Protein AF-A0A075WH26-F1 (afdb_monomer)

Structure (mmCIF, N/CA/C/O backbone):
data_AF-A0A075WH26-F1
#
_entry.id   AF-A0A075WH26-F1
#
loop_
_atom_site.group_PDB
_atom_site.id
_atom_site.type_symbol
_atom_site.label_atom_id
_atom_site.label_alt_id
_atom_site.label_comp_id
_atom_site.label_asym_id
_atom_site.label_entity_id
_atom_site.label_seq_id
_atom_site.pdbx_PDB_ins_code
_atom_site.Cartn_x
_atom_site.Cartn_y
_atom_site.Cartn_z
_atom_site.occupancy
_atom_site.B_iso_or_equiv
_atom_site.auth_seq_id
_atom_site.auth_comp_id
_atom_site.auth_asym_id
_atom_site.auth_atom_id
_atom_site.pdbx_PDB_model_num
ATOM 1 N N . MET A 1 1 ? 15.534 -19.317 58.525 1.00 51.81 1 MET A N 1
ATOM 2 C CA . MET A 1 1 ? 14.498 -19.895 57.631 1.00 51.81 1 MET A CA 1
ATOM 3 C C . MET A 1 1 ? 13.119 -19.256 57.872 1.00 51.81 1 MET A C 1
ATOM 5 O O . MET A 1 1 ? 12.135 -19.964 58.010 1.00 51.81 1 MET A O 1
ATOM 9 N N . THR A 1 2 ? 13.007 -17.925 57.910 1.00 54.28 2 THR A N 1
ATOM 10 C CA . THR A 1 2 ? 11.759 -17.243 58.335 1.00 54.28 2 THR A CA 1
ATOM 11 C C . THR A 1 2 ? 11.223 -16.230 57.319 1.00 54.28 2 THR A C 1
ATOM 13 O O . THR A 1 2 ? 10.031 -15.953 57.317 1.00 54.28 2 THR A O 1
ATOM 16 N N . ALA A 1 3 ? 12.046 -15.756 56.376 1.00 53.72 3 ALA A N 1
ATOM 17 C CA . ALA A 1 3 ? 11.619 -14.788 55.360 1.00 53.72 3 ALA A CA 1
ATOM 18 C C . ALA A 1 3 ? 10.704 -15.377 54.259 1.00 53.72 3 ALA A C 1
ATOM 20 O O . ALA A 1 3 ? 9.909 -14.651 53.673 1.00 53.72 3 ALA A O 1
ATOM 21 N N . LYS A 1 4 ? 10.763 -16.694 53.992 1.00 49.56 4 LYS A N 1
ATOM 22 C CA . LYS A 1 4 ? 9.979 -17.336 52.913 1.00 49.56 4 LYS A CA 1
ATOM 23 C C . LYS A 1 4 ? 8.477 -17.470 53.212 1.00 49.56 4 LYS A C 1
ATOM 25 O O . LYS A 1 4 ? 7.696 -17.528 52.273 1.00 49.56 4 LYS A O 1
ATOM 30 N N . TYR A 1 5 ? 8.068 -17.486 54.483 1.00 54.72 5 TYR A N 1
ATOM 31 C CA . TYR A 1 5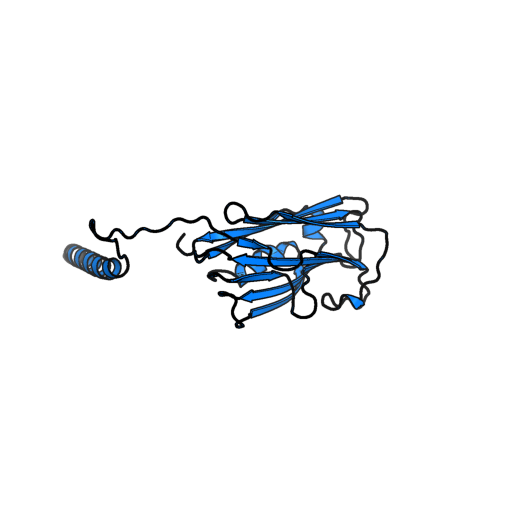 ? 6.661 -17.693 54.863 1.00 54.72 5 TYR A CA 1
ATOM 32 C C . TYR A 1 5 ? 5.859 -16.392 55.009 1.00 54.72 5 TYR A C 1
ATOM 34 O O . TYR A 1 5 ? 4.636 -16.427 54.952 1.00 54.72 5 TYR A O 1
ATOM 42 N N . ILE A 1 6 ? 6.532 -15.242 55.137 1.00 61.25 6 ILE A N 1
ATOM 43 C CA . ILE A 1 6 ? 5.886 -13.917 55.207 1.00 61.25 6 ILE A CA 1
ATOM 44 C C . ILE A 1 6 ? 5.586 -13.372 53.801 1.00 61.25 6 ILE A C 1
ATOM 46 O O . ILE A 1 6 ? 4.658 -12.589 53.624 1.00 61.25 6 ILE A O 1
ATOM 50 N N . LEU A 1 7 ? 6.323 -13.821 52.779 1.00 61.19 7 LEU A N 1
ATOM 51 C CA . LEU A 1 7 ? 6.134 -13.340 51.410 1.00 61.19 7 LEU A CA 1
ATOM 52 C C . LEU A 1 7 ? 4.811 -13.813 50.785 1.00 61.19 7 LEU A C 1
ATOM 54 O O . LEU A 1 7 ? 4.213 -13.089 49.997 1.00 61.19 7 LEU A O 1
ATOM 58 N N . ILE A 1 8 ? 4.346 -15.014 51.145 1.00 70.31 8 ILE A N 1
ATOM 59 C CA . ILE A 1 8 ? 3.164 -15.647 50.538 1.00 70.31 8 ILE A CA 1
ATOM 60 C C . ILE A 1 8 ? 1.863 -14.885 50.872 1.00 70.31 8 ILE A C 1
ATOM 62 O O . ILE A 1 8 ? 1.127 -14.562 49.939 1.00 70.31 8 ILE A O 1
ATOM 66 N N . PRO A 1 9 ? 1.575 -14.515 52.139 1.00 67.50 9 PRO A N 1
ATOM 67 C CA . PRO A 1 9 ? 0.403 -13.701 52.468 1.00 67.50 9 PRO A CA 1
ATOM 68 C C . PRO A 1 9 ? 0.409 -12.326 51.792 1.00 67.50 9 PRO A C 1
ATOM 70 O O . PRO A 1 9 ? -0.633 -11.853 51.350 1.00 67.50 9 PRO A O 1
ATOM 73 N N . VAL A 1 10 ? 1.583 -11.695 51.684 1.00 72.75 10 VAL A N 1
ATOM 74 C CA . VAL A 1 10 ? 1.729 -10.366 51.071 1.00 72.75 10 VAL A CA 1
ATOM 75 C C . VAL A 1 10 ? 1.478 -10.424 49.565 1.00 72.75 10 VAL A C 1
ATOM 77 O O . VAL A 1 10 ? 0.794 -9.556 49.033 1.00 72.75 10 VAL A O 1
ATOM 80 N N . LEU A 1 11 ? 1.959 -11.469 48.885 1.00 68.75 11 LEU A N 1
ATOM 81 C CA . LEU A 1 11 ? 1.674 -11.693 47.465 1.00 68.75 11 LEU A CA 1
ATOM 82 C C . LEU A 1 11 ? 0.188 -11.967 47.209 1.00 68.75 11 LEU A C 1
ATOM 84 O O . LEU A 1 11 ? -0.362 -11.433 46.253 1.00 68.75 11 LEU A O 1
ATOM 88 N N . LEU A 1 12 ? -0.472 -12.745 48.072 1.00 70.50 12 LEU A N 1
ATOM 89 C CA . LEU A 1 12 ? -1.912 -13.012 47.964 1.00 70.50 12 LEU A CA 1
ATOM 90 C C . LEU A 1 12 ? -2.749 -11.743 48.175 1.00 70.50 12 LEU A C 1
ATOM 92 O O . LEU A 1 12 ? -3.687 -11.496 47.420 1.00 70.50 12 LEU A O 1
ATOM 96 N N . LEU A 1 13 ? -2.372 -10.904 49.144 1.00 67.44 13 LEU A N 1
ATOM 97 C CA . LEU A 1 13 ? -2.995 -9.596 49.356 1.00 67.44 13 LEU A CA 1
ATOM 98 C C . LEU A 1 13 ? -2.762 -8.660 48.163 1.00 67.44 13 LEU A C 1
ATOM 100 O O . LEU A 1 13 ? -3.713 -8.051 47.678 1.00 67.44 13 LEU A O 1
ATOM 104 N N . ALA A 1 14 ? -1.541 -8.601 47.629 1.00 65.06 14 ALA A N 1
ATOM 105 C CA . ALA A 1 14 ? -1.233 -7.801 46.445 1.00 65.06 14 ALA A CA 1
ATOM 106 C C . ALA A 1 14 ? -2.039 -8.250 45.211 1.00 65.06 14 ALA A C 1
ATOM 108 O O . ALA A 1 14 ? -2.580 -7.398 44.513 1.00 65.06 14 ALA A O 1
ATOM 109 N N . LEU A 1 15 ? -2.199 -9.562 44.991 1.00 59.75 15 LEU A N 1
ATOM 110 C CA . LEU A 1 15 ? -3.042 -10.116 43.921 1.00 59.75 15 LEU A CA 1
ATOM 111 C C . LEU A 1 15 ? -4.530 -9.776 44.096 1.00 59.75 15 LEU A C 1
ATOM 113 O O . LEU A 1 15 ? -5.224 -9.518 43.117 1.00 59.75 15 LEU A O 1
ATOM 117 N N . SER A 1 16 ? -5.035 -9.762 45.332 1.00 57.97 16 SER A N 1
ATOM 118 C CA . SER A 1 16 ? -6.434 -9.400 45.586 1.00 57.97 16 SER A CA 1
ATOM 119 C C . SER A 1 16 ? -6.713 -7.909 45.364 1.00 57.97 16 SER A C 1
ATOM 121 O O . SER A 1 16 ? -7.762 -7.557 44.831 1.00 57.97 16 SER A O 1
ATOM 123 N N . VAL A 1 17 ? -5.759 -7.030 45.691 1.00 58.94 17 VAL A N 1
ATOM 124 C CA . VAL A 1 17 ? -5.892 -5.579 45.472 1.00 58.94 17 VAL A CA 1
ATOM 125 C C . VAL A 1 17 ? -5.771 -5.229 43.987 1.00 58.94 17 VAL A C 1
ATOM 127 O O . VAL A 1 17 ? -6.510 -4.370 43.506 1.00 58.94 17 VAL A O 1
ATOM 130 N N . THR A 1 18 ? -4.911 -5.919 43.228 1.00 57.34 18 THR A N 1
ATOM 131 C CA . THR A 1 18 ? -4.858 -5.738 41.769 1.00 57.34 18 THR A CA 1
ATOM 132 C C . THR A 1 18 ? -6.120 -6.263 41.087 1.00 57.34 18 THR A C 1
ATOM 134 O O . THR A 1 18 ? -6.611 -5.609 40.174 1.00 57.34 18 THR A O 1
ATOM 137 N N . TYR A 1 19 ? -6.709 -7.369 41.555 1.00 56.50 19 TYR A N 1
ATOM 138 C CA . TYR A 1 19 ? -7.969 -7.881 41.003 1.00 56.50 19 TYR A CA 1
ATOM 139 C C . TYR A 1 19 ? -9.135 -6.898 41.178 1.00 56.50 19 TYR A C 1
ATOM 141 O O . TYR A 1 19 ? -9.878 -6.665 40.229 1.00 56.50 19 TYR A O 1
ATOM 149 N N . VAL A 1 20 ? -9.266 -6.266 42.351 1.00 56.00 20 VAL A N 1
ATOM 150 C CA . VAL A 1 20 ? -10.307 -5.249 42.593 1.00 56.00 20 VAL A CA 1
ATOM 151 C C . VAL A 1 20 ? -10.107 -4.034 41.678 1.00 56.00 20 VAL A C 1
ATOM 153 O O . VAL A 1 20 ? -11.062 -3.598 41.039 1.00 56.00 20 VAL A O 1
ATOM 156 N N . GLY A 1 21 ? -8.864 -3.566 41.508 1.00 50.44 21 GLY A N 1
ATOM 157 C CA . GLY A 1 21 ? -8.551 -2.459 40.596 1.00 50.44 21 GLY A CA 1
ATOM 158 C C . GLY A 1 21 ? -8.806 -2.766 39.113 1.00 50.44 21 GLY A C 1
ATOM 159 O O . GLY A 1 21 ? -9.204 -1.877 38.367 1.00 50.44 21 GLY A O 1
ATOM 160 N N . PHE A 1 22 ? -8.628 -4.019 38.681 1.00 52.00 22 PHE A N 1
ATOM 161 C CA . PHE A 1 22 ? -8.978 -4.456 37.323 1.00 52.00 22 PHE A CA 1
ATOM 162 C C . PHE A 1 22 ? -10.483 -4.719 37.153 1.00 52.00 22 PHE A C 1
ATOM 164 O O . PHE A 1 22 ? -11.013 -4.527 36.057 1.00 52.00 22 PHE A O 1
ATOM 171 N N . SER A 1 23 ? -11.198 -5.104 38.214 1.00 46.34 23 SER A N 1
ATOM 172 C CA . SER A 1 23 ? -12.643 -5.359 38.150 1.00 46.34 23 SER A CA 1
ATOM 173 C C . SER A 1 23 ? -13.458 -4.091 37.883 1.00 46.34 23 SER A C 1
ATOM 175 O O . SER A 1 23 ? -14.445 -4.155 37.157 1.00 46.34 23 SER A O 1
ATOM 177 N N . ASP A 1 24 ? -12.984 -2.930 38.345 1.00 44.25 24 ASP A N 1
ATOM 178 C CA . ASP A 1 24 ? -13.621 -1.637 38.059 1.00 44.25 24 ASP A CA 1
ATOM 179 C C . ASP A 1 24 ? -13.448 -1.200 36.590 1.00 44.25 24 ASP A C 1
ATOM 181 O O . ASP A 1 24 ? -14.210 -0.374 36.088 1.00 44.25 24 ASP A O 1
ATOM 185 N N . THR A 1 25 ? -12.470 -1.771 35.875 1.00 47.59 25 THR A N 1
ATOM 186 C CA . THR A 1 25 ? -12.260 -1.528 34.434 1.00 47.59 25 THR A CA 1
ATOM 187 C C . THR A 1 25 ? -12.960 -2.547 33.536 1.00 47.59 25 THR A C 1
ATOM 189 O O . THR A 1 25 ? -13.243 -2.252 32.376 1.00 47.59 25 THR A O 1
ATOM 192 N N . LEU A 1 26 ? -13.286 -3.728 34.068 1.00 46.03 26 LEU A N 1
ATOM 193 C CA . LEU A 1 26 ? -14.027 -4.766 33.362 1.00 46.03 26 LEU A CA 1
ATOM 194 C C . LEU A 1 26 ? -15.489 -4.727 33.815 1.00 46.03 26 LEU A C 1
ATOM 196 O O . LEU A 1 26 ? -15.929 -5.529 34.637 1.00 46.03 26 LEU A O 1
ATOM 200 N N . PHE A 1 27 ? -16.262 -3.792 33.264 1.00 49.47 27 PHE A N 1
ATOM 201 C CA . PHE A 1 27 ? -17.706 -3.792 33.475 1.00 49.47 27 PHE A CA 1
ATOM 202 C C . PHE A 1 27 ? -18.282 -5.045 32.796 1.00 49.47 27 PHE A C 1
ATOM 204 O O . PHE A 1 27 ? -18.385 -5.120 31.571 1.00 49.47 27 PHE A O 1
ATOM 211 N N . ILE A 1 28 ? -18.632 -6.059 33.583 1.00 55.69 28 ILE A N 1
ATOM 212 C CA . ILE A 1 28 ? -19.465 -7.180 33.144 1.00 55.69 28 ILE A CA 1
ATOM 213 C C . ILE A 1 28 ? -20.887 -6.797 33.537 1.00 55.69 28 ILE A C 1
ATOM 215 O O . ILE A 1 28 ? -21.178 -6.622 34.720 1.00 55.69 28 ILE A O 1
ATOM 219 N N . GLY A 1 29 ? -21.763 -6.595 32.552 1.00 54.22 29 GLY A N 1
ATOM 220 C CA . GLY A 1 29 ? -23.136 -6.181 32.824 1.00 54.22 29 GLY A CA 1
ATOM 221 C C . GLY A 1 29 ? -23.848 -7.170 33.749 1.00 54.22 29 GLY A C 1
ATOM 222 O O . GLY A 1 29 ? -23.563 -8.367 33.759 1.00 54.22 29 GLY A O 1
ATOM 223 N N . THR A 1 30 ? -24.762 -6.657 34.567 1.00 55.78 30 THR A N 1
ATOM 224 C CA . THR A 1 30 ? -25.511 -7.480 35.526 1.00 55.78 30 THR A CA 1
ATOM 225 C C . THR A 1 30 ? -26.541 -8.355 34.807 1.00 55.78 30 THR A C 1
ATOM 227 O O . THR A 1 30 ? -26.937 -8.055 33.687 1.00 55.78 30 THR A O 1
ATOM 230 N N . ALA A 1 31 ? -27.055 -9.405 35.457 1.00 54.97 31 ALA A N 1
ATOM 231 C CA . ALA A 1 31 ? -28.085 -10.279 34.872 1.00 54.97 31 ALA A CA 1
ATOM 232 C C . ALA A 1 31 ? -29.344 -9.528 34.371 1.00 54.97 31 ALA A C 1
ATOM 234 O O . ALA A 1 31 ? -30.035 -10.018 33.484 1.00 54.97 31 ALA A O 1
ATOM 235 N N . ASN A 1 32 ? -29.617 -8.333 34.912 1.00 56.88 32 ASN A N 1
ATOM 236 C CA . ASN A 1 32 ? -30.761 -7.493 34.540 1.00 56.88 32 ASN A CA 1
ATOM 237 C C . ASN A 1 32 ? -30.400 -6.362 33.557 1.00 56.88 32 ASN A C 1
ATOM 239 O O . ASN A 1 32 ? -31.296 -5.722 33.016 1.00 56.88 32 ASN A O 1
ATOM 243 N N . VAL A 1 33 ? -29.106 -6.110 33.340 1.00 56.84 33 VAL A N 1
ATOM 244 C CA . VAL A 1 33 ? -28.566 -5.166 32.350 1.00 56.84 33 VAL A CA 1
ATOM 245 C C . VAL A 1 33 ? -27.293 -5.797 31.777 1.00 56.84 33 VAL A C 1
ATOM 247 O O . VAL A 1 33 ? -26.185 -5.396 32.149 1.00 56.84 33 VAL A O 1
ATOM 250 N N . PRO A 1 34 ? -27.424 -6.865 30.968 1.00 57.34 34 PRO A N 1
ATOM 251 C CA . PRO A 1 34 ? -26.264 -7.510 30.382 1.00 57.34 34 PRO A CA 1
ATOM 252 C C . PRO A 1 34 ? -25.551 -6.502 29.484 1.00 57.34 34 PRO A C 1
ATOM 254 O O . PRO A 1 34 ? -26.189 -5.764 28.734 1.00 57.34 34 PRO A O 1
ATOM 257 N N . ASN A 1 35 ? -24.222 -6.486 29.542 1.00 52.22 35 ASN A N 1
ATOM 258 C CA . ASN A 1 35 ? -23.435 -5.770 28.554 1.00 52.22 35 ASN A CA 1
ATOM 259 C C . ASN A 1 35 ? -23.539 -6.580 27.270 1.00 52.22 35 ASN A C 1
ATOM 261 O O . ASN A 1 35 ? -22.808 -7.547 27.067 1.00 52.22 35 ASN A O 1
ATOM 265 N N . THR A 1 36 ? -24.507 -6.233 26.430 1.00 49.69 36 THR A N 1
ATOM 266 C CA . THR A 1 36 ? -24.568 -6.731 25.063 1.00 49.69 36 THR A CA 1
ATOM 267 C C . THR A 1 36 ? -23.402 -6.115 24.309 1.00 49.69 36 THR A C 1
ATOM 269 O O . THR A 1 36 ? -23.471 -4.972 23.864 1.00 49.69 36 THR A O 1
ATOM 272 N N . VAL A 1 37 ? -22.304 -6.864 24.210 1.00 53.50 37 VAL A N 1
ATOM 273 C CA . VAL A 1 37 ? -21.245 -6.571 23.249 1.00 53.50 37 VAL A CA 1
ATOM 274 C C . VAL A 1 37 ? -21.799 -6.975 21.892 1.00 53.50 37 VAL A C 1
ATOM 276 O O . VAL A 1 37 ? -21.943 -8.161 21.601 1.00 53.50 37 VAL A O 1
ATOM 279 N N . THR A 1 38 ? -22.186 -5.992 21.085 1.00 50.72 38 THR A N 1
ATOM 280 C CA . THR A 1 38 ? -22.580 -6.253 19.704 1.00 50.72 38 THR A CA 1
ATOM 281 C C . THR A 1 38 ? -21.321 -6.628 18.932 1.00 50.72 38 THR A C 1
ATOM 283 O O . THR A 1 38 ? -20.494 -5.773 18.627 1.00 50.72 38 THR A O 1
ATOM 286 N N . THR A 1 39 ? -21.157 -7.915 18.645 1.00 56.84 39 THR A N 1
ATOM 287 C CA . THR A 1 39 ? -20.132 -8.409 17.725 1.00 56.84 39 THR A CA 1
ATOM 288 C C . THR A 1 39 ? -20.639 -8.172 16.307 1.00 56.84 39 THR A C 1
ATOM 290 O O . THR A 1 39 ? -21.284 -9.039 15.722 1.00 56.84 39 THR A O 1
ATOM 293 N N . THR A 1 40 ? -20.465 -6.958 15.791 1.00 65.12 40 THR A N 1
ATOM 294 C CA . THR A 1 40 ? -20.613 -6.730 14.349 1.00 65.12 40 THR A CA 1
ATOM 295 C C . THR A 1 40 ? -19.343 -7.184 13.642 1.00 65.12 40 THR A C 1
ATOM 297 O O . THR A 1 40 ? -18.280 -7.269 14.262 1.00 65.12 40 THR A O 1
ATOM 300 N N . ASP A 1 41 ? -19.443 -7.456 12.348 1.00 73.50 41 ASP A N 1
ATOM 301 C CA . ASP A 1 41 ? -18.260 -7.721 11.540 1.00 73.50 41 ASP A CA 1
ATOM 302 C C . ASP A 1 41 ? -17.376 -6.463 11.473 1.00 73.50 41 ASP A C 1
ATOM 304 O O . ASP A 1 41 ? -17.834 -5.332 11.680 1.00 73.50 41 ASP A O 1
ATOM 308 N N . MET A 1 42 ? -16.077 -6.655 11.234 1.00 80.69 42 MET A N 1
ATOM 309 C CA . MET A 1 42 ? -15.198 -5.537 10.902 1.00 80.69 42 MET A CA 1
ATOM 310 C C . MET A 1 42 ? -15.530 -5.062 9.494 1.00 80.69 42 MET A C 1
ATOM 312 O O . MET A 1 42 ? -15.356 -5.801 8.527 1.00 80.69 42 MET A O 1
ATOM 316 N N . GLU A 1 43 ? -15.969 -3.815 9.386 1.00 86.69 43 GLU A N 1
ATOM 317 C CA . GLU A 1 43 ? -16.361 -3.218 8.116 1.00 86.69 43 GLU A CA 1
ATOM 318 C C . GLU A 1 43 ? -15.297 -2.211 7.692 1.00 86.69 43 GLU A C 1
ATOM 320 O O . GLU A 1 43 ? -15.198 -1.108 8.232 1.00 86.69 43 GLU A O 1
ATOM 325 N N . TRP A 1 44 ? -14.489 -2.615 6.721 1.00 89.19 44 TRP A N 1
ATOM 326 C CA . TRP A 1 44 ? -13.637 -1.708 5.968 1.00 89.19 44 TRP A CA 1
ATOM 327 C C . TRP A 1 44 ? -14.144 -1.652 4.531 1.00 89.19 44 TRP A C 1
ATOM 329 O O . TRP A 1 44 ? -14.701 -2.624 4.030 1.00 89.19 44 TRP A O 1
ATOM 339 N N . SER A 1 45 ? -13.952 -0.535 3.846 1.00 87.19 45 SER A N 1
ATOM 340 C CA . SER A 1 45 ? -14.274 -0.418 2.427 1.00 87.19 45 SER A CA 1
ATOM 341 C C . SER A 1 45 ? -13.199 0.367 1.700 1.00 87.19 45 SER A C 1
ATOM 343 O O . SER A 1 45 ? -12.465 1.154 2.303 1.00 87.19 45 SER A O 1
ATOM 345 N N . THR A 1 46 ? -13.127 0.193 0.386 1.00 84.62 46 THR A N 1
ATOM 346 C CA . THR A 1 46 ? -12.461 1.186 -0.452 1.00 84.62 46 THR A CA 1
ATOM 347 C C . THR A 1 46 ? -13.208 2.521 -0.342 1.00 84.62 46 THR A C 1
ATOM 349 O O . THR A 1 46 ? -14.437 2.563 -0.237 1.00 84.62 46 THR A O 1
ATOM 352 N N . TYR A 1 47 ? -12.471 3.628 -0.291 1.00 75.44 47 TYR A N 1
ATOM 353 C CA . TYR A 1 47 ? -13.046 4.974 -0.277 1.00 75.44 47 TYR A CA 1
ATOM 354 C C . TYR A 1 47 ? -12.183 5.910 -1.118 1.00 75.44 47 TYR A C 1
ATOM 356 O O . TYR A 1 47 ? -11.083 6.268 -0.720 1.00 75.44 47 TYR A O 1
ATOM 364 N N . GLY A 1 48 ? -12.696 6.330 -2.272 1.00 67.06 48 GLY A N 1
ATOM 365 C CA . GLY A 1 48 ? -11.943 7.101 -3.263 1.00 67.06 48 GLY A CA 1
ATOM 366 C C . GLY A 1 48 ? -11.640 6.282 -4.520 1.00 67.06 48 GLY A C 1
ATOM 367 O O . GLY A 1 48 ? -12.011 5.109 -4.595 1.00 67.06 48 GLY A O 1
ATOM 368 N N . PRO A 1 49 ? -11.033 6.901 -5.545 1.00 62.06 49 PRO A N 1
ATOM 369 C CA . PRO A 1 49 ? -10.691 6.192 -6.767 1.00 62.06 49 PRO A CA 1
ATOM 370 C C . PRO A 1 49 ? -9.625 5.131 -6.479 1.00 62.06 49 PRO A C 1
ATOM 372 O O . PRO A 1 49 ? -8.630 5.400 -5.810 1.00 62.06 49 PRO A O 1
ATOM 375 N N . THR A 1 50 ? -9.838 3.933 -7.014 1.00 73.44 50 THR A N 1
ATOM 376 C CA . THR A 1 50 ? -8.748 3.001 -7.287 1.00 73.44 50 THR A CA 1
ATOM 377 C C . THR A 1 50 ? -8.366 3.175 -8.742 1.00 73.44 50 THR A C 1
ATOM 379 O O . THR A 1 50 ? -9.196 2.989 -9.635 1.00 73.44 50 THR A O 1
ATOM 382 N N . SER A 1 51 ? -7.117 3.533 -8.981 1.00 78.62 51 SER A N 1
ATOM 383 C CA . SER A 1 51 ? -6.594 3.734 -10.323 1.00 78.62 51 SER A CA 1
ATOM 384 C C . SER A 1 51 ? -5.143 3.307 -10.391 1.00 78.62 51 SER A C 1
ATOM 386 O O . SER A 1 51 ? -4.419 3.283 -9.395 1.00 78.62 51 SER A O 1
ATOM 388 N N . CYS A 1 52 ? -4.749 2.939 -11.601 1.00 79.62 52 CYS A N 1
ATOM 389 C CA . CYS A 1 52 ? -3.389 2.580 -11.919 1.00 79.62 52 CYS A CA 1
ATOM 390 C C . CYS A 1 52 ? -2.935 3.346 -13.146 1.00 79.62 52 CYS A C 1
ATOM 392 O O . CYS A 1 52 ? -3.711 3.546 -14.081 1.00 79.62 52 CYS A O 1
ATOM 394 N N . TYR A 1 53 ? -1.679 3.766 -13.108 1.00 79.06 53 TYR A N 1
ATOM 395 C CA . TYR A 1 53 ? -1.048 4.575 -14.142 1.00 79.06 53 TYR A CA 1
ATOM 396 C C . TYR A 1 53 ? 0.341 4.021 -14.404 1.00 79.06 53 TYR A C 1
ATOM 398 O O . TYR A 1 53 ? 1.006 3.566 -13.477 1.00 79.06 53 TYR A O 1
ATOM 406 N N . ASP A 1 54 ? 0.798 4.068 -15.640 1.00 73.50 54 ASP A N 1
ATOM 407 C CA . ASP A 1 54 ? 2.132 3.642 -16.030 1.00 73.50 54 ASP A CA 1
ATOM 408 C C . ASP A 1 54 ? 2.884 4.733 -16.789 1.00 73.50 54 ASP A C 1
ATOM 410 O O . ASP A 1 54 ? 2.323 5.733 -17.237 1.00 73.50 54 ASP A O 1
ATOM 414 N N . GLY A 1 55 ? 4.203 4.559 -16.871 1.00 67.06 55 GLY A N 1
ATOM 415 C CA . GLY A 1 55 ? 5.044 5.368 -17.737 1.00 67.06 55 GLY A CA 1
ATOM 416 C C . GLY A 1 55 ? 6.539 5.111 -17.577 1.00 67.06 55 GLY A C 1
ATOM 417 O O . GLY A 1 55 ? 7.006 4.340 -16.734 1.00 67.06 55 GLY A O 1
ATOM 418 N N . MET A 1 56 ? 7.315 5.783 -18.419 1.00 57.62 56 MET A N 1
ATOM 419 C CA . MET A 1 56 ? 8.770 5.773 -18.390 1.00 57.62 56 MET A CA 1
ATOM 420 C C . MET A 1 56 ? 9.329 6.748 -17.368 1.00 57.62 56 MET A C 1
ATOM 422 O O . MET A 1 56 ? 8.965 7.920 -17.311 1.00 57.62 56 MET A O 1
ATOM 426 N N . VAL A 1 57 ? 10.336 6.279 -16.652 1.00 60.19 57 VAL A N 1
ATOM 427 C CA . VAL A 1 57 ? 11.151 7.051 -15.736 1.00 60.19 57 VAL A CA 1
ATOM 428 C C . VAL A 1 57 ? 12.293 7.730 -16.490 1.00 60.19 57 VAL A C 1
ATOM 430 O O . VAL A 1 57 ? 13.181 7.074 -17.034 1.00 60.19 57 VAL A O 1
ATOM 433 N N . THR A 1 58 ? 12.325 9.063 -16.491 1.00 55.69 58 THR A N 1
ATOM 434 C CA . THR A 1 58 ? 13.488 9.810 -16.997 1.00 55.69 58 THR A CA 1
ATOM 435 C C . THR A 1 58 ? 14.642 9.808 -15.982 1.00 55.69 58 THR A C 1
ATOM 437 O O . THR A 1 58 ? 14.470 9.484 -14.807 1.00 55.69 58 THR A O 1
ATOM 440 N N . ALA A 1 59 ? 15.845 10.221 -16.400 1.00 51.22 59 ALA A N 1
ATOM 441 C CA . ALA A 1 59 ? 17.012 10.341 -15.511 1.00 51.22 59 ALA A CA 1
ATOM 442 C C . ALA A 1 59 ? 16.809 11.310 -14.319 1.00 51.22 59 ALA A C 1
ATOM 444 O O . ALA A 1 59 ? 17.630 11.330 -13.404 1.00 51.22 59 ALA A O 1
ATOM 445 N N . VAL A 1 60 ? 15.727 12.099 -14.322 1.00 55.44 60 VAL A N 1
ATOM 446 C CA . VAL A 1 60 ? 15.310 13.009 -13.243 1.00 55.44 60 VAL A CA 1
ATOM 447 C C . VAL A 1 60 ? 13.969 12.540 -12.672 1.00 55.44 60 VAL A C 1
ATOM 449 O O . VAL A 1 60 ? 13.044 13.329 -12.510 1.00 55.44 60 VAL A O 1
ATOM 452 N N . PHE A 1 61 ? 13.834 11.237 -12.411 1.00 58.66 61 PHE A N 1
ATOM 453 C CA . PHE A 1 61 ? 12.617 10.694 -11.822 1.00 58.66 61 PHE A CA 1
ATOM 454 C C . PHE A 1 61 ? 12.278 11.416 -10.527 1.00 58.66 61 PHE A C 1
ATOM 456 O O . PHE A 1 61 ? 12.973 11.278 -9.516 1.00 58.66 61 PHE A O 1
ATOM 463 N N . ASN A 1 62 ? 11.187 12.165 -10.550 1.00 64.56 62 ASN A N 1
ATOM 464 C CA . ASN A 1 62 ? 10.513 12.529 -9.331 1.00 64.56 62 ASN A CA 1
ATOM 465 C C . ASN A 1 62 ? 9.287 11.622 -9.238 1.00 64.56 62 ASN A C 1
ATOM 467 O O . ASN A 1 62 ? 8.320 11.875 -9.953 1.00 64.56 62 ASN A O 1
ATOM 471 N N . PRO A 1 63 ? 9.294 10.596 -8.367 1.00 56.88 63 PRO A N 1
ATOM 472 C CA . PRO A 1 63 ? 8.125 9.741 -8.193 1.00 56.88 63 PRO A CA 1
ATOM 473 C C . PRO A 1 63 ? 6.888 10.537 -7.775 1.00 56.88 63 PRO A C 1
ATOM 475 O O . PRO A 1 63 ? 5.789 10.065 -7.940 1.00 56.88 63 PRO A O 1
ATOM 478 N N . PHE A 1 64 ? 7.023 11.764 -7.275 1.00 59.78 64 PHE A N 1
ATOM 479 C CA . PHE A 1 64 ? 5.879 12.605 -6.910 1.00 59.78 64 PHE A CA 1
ATOM 480 C C . PHE A 1 64 ? 5.470 13.603 -8.000 1.00 59.78 64 PHE A C 1
ATOM 482 O O . PHE A 1 64 ? 4.687 14.511 -7.739 1.00 59.78 64 PHE A O 1
ATOM 489 N N . ASP A 1 65 ? 6.021 13.476 -9.208 1.00 63.81 65 ASP A N 1
ATOM 490 C CA . ASP A 1 65 ? 5.646 14.283 -10.365 1.00 63.81 65 ASP A CA 1
ATOM 491 C C . ASP A 1 65 ? 5.261 13.371 -11.542 1.00 63.81 65 ASP A C 1
ATOM 493 O O . ASP A 1 65 ? 6.121 13.010 -12.357 1.00 63.81 65 ASP A O 1
ATOM 497 N N . PRO A 1 66 ? 3.974 12.997 -11.663 1.00 57.50 66 PRO A N 1
ATOM 498 C CA . PRO A 1 66 ? 3.502 12.151 -12.757 1.00 57.50 66 PRO A CA 1
ATOM 499 C C . PRO A 1 66 ? 3.685 12.801 -14.137 1.00 57.50 66 PRO A C 1
ATOM 501 O O . PRO A 1 66 ? 3.709 12.092 -15.137 1.00 57.50 66 PRO A O 1
ATOM 504 N N . SER A 1 67 ? 3.880 14.127 -14.225 1.00 58.97 67 SER A N 1
ATOM 505 C CA . SER A 1 67 ? 4.154 14.803 -15.503 1.00 58.97 67 SER A CA 1
ATOM 506 C C . SER A 1 67 ? 5.544 14.493 -16.072 1.00 58.97 67 SER A C 1
ATOM 508 O O . SER A 1 67 ? 5.815 14.774 -17.240 1.00 58.97 67 SER A O 1
ATOM 510 N N . SER A 1 68 ? 6.417 13.881 -15.266 1.00 56.34 68 SER A N 1
ATOM 511 C CA . SER A 1 68 ? 7.742 13.422 -15.688 1.00 56.34 68 SER A CA 1
ATOM 512 C C . SER A 1 68 ? 7.730 12.074 -16.420 1.00 56.34 68 SER A C 1
ATOM 514 O O . SER A 1 68 ? 8.784 11.636 -16.891 1.00 56.34 68 SER A O 1
ATOM 516 N N . LEU A 1 69 ? 6.561 11.434 -16.526 1.00 58.19 69 LEU A N 1
ATOM 517 C CA . LEU A 1 69 ? 6.382 10.146 -17.181 1.00 58.19 69 LEU A CA 1
ATOM 518 C C . LEU A 1 69 ? 6.089 10.320 -18.671 1.00 58.19 69 LEU A C 1
ATOM 520 O O . LEU A 1 69 ? 5.202 11.078 -19.062 1.00 58.19 69 LEU A O 1
ATOM 524 N N . ALA A 1 70 ? 6.823 9.588 -19.505 1.00 57.00 70 ALA A N 1
ATOM 525 C CA . ALA A 1 70 ? 6.466 9.410 -20.908 1.00 57.00 70 ALA A CA 1
ATOM 526 C C . ALA A 1 70 ? 5.745 8.067 -21.063 1.00 57.00 70 ALA A C 1
ATOM 528 O O . ALA A 1 70 ? 6.289 7.037 -20.675 1.00 57.00 70 ALA A O 1
ATOM 529 N N . ASP A 1 71 ? 4.527 8.077 -21.598 1.00 54.62 71 ASP A N 1
ATOM 530 C CA . ASP A 1 71 ? 3.813 6.846 -21.942 1.00 54.62 71 ASP A CA 1
ATOM 531 C C . ASP A 1 71 ? 4.553 6.132 -23.085 1.00 54.62 71 ASP A C 1
ATOM 533 O O . ASP A 1 71 ? 4.905 6.755 -24.093 1.00 54.62 71 ASP A O 1
ATOM 537 N N . ASP A 1 72 ? 4.814 4.839 -22.910 1.00 60.34 72 ASP A N 1
ATOM 538 C CA . ASP A 1 72 ? 5.414 4.000 -23.938 1.00 60.34 72 ASP A CA 1
ATOM 539 C C . ASP A 1 72 ? 4.684 2.653 -23.979 1.00 60.34 72 ASP A C 1
ATOM 541 O O . ASP A 1 72 ? 4.663 1.907 -22.998 1.00 60.34 72 ASP A O 1
ATOM 545 N N . ASN A 1 73 ? 4.100 2.334 -25.139 1.00 62.38 73 ASN A N 1
ATOM 546 C CA . ASN A 1 73 ? 3.126 1.248 -25.353 1.00 62.38 73 ASN A CA 1
ATOM 547 C C . ASN A 1 73 ? 3.711 -0.182 -25.229 1.00 62.38 73 ASN A C 1
ATOM 549 O O . ASN A 1 73 ? 3.152 -1.136 -25.775 1.00 62.38 73 ASN A O 1
ATOM 553 N N . TYR A 1 74 ? 4.864 -0.359 -24.582 1.00 74.00 74 TYR A N 1
ATOM 554 C CA . TYR A 1 74 ? 5.531 -1.656 -24.446 1.00 74.00 74 TYR A CA 1
ATOM 555 C C . TYR A 1 74 ? 5.051 -2.458 -23.239 1.00 74.00 74 TYR A C 1
ATOM 557 O O . TYR A 1 74 ? 5.003 -3.687 -23.323 1.00 74.00 74 TYR A O 1
ATOM 565 N N . ALA A 1 75 ? 4.724 -1.795 -22.131 1.00 80.25 75 ALA A N 1
ATOM 566 C CA . ALA A 1 75 ? 4.208 -2.444 -20.931 1.00 80.25 75 ALA A CA 1
ATOM 567 C C . ALA A 1 75 ? 2.685 -2.299 -20.862 1.00 80.25 75 ALA A C 1
A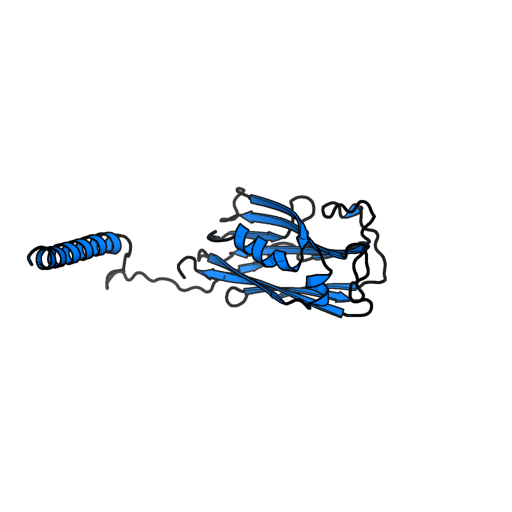TOM 569 O O . ALA A 1 75 ? 2.106 -1.402 -21.466 1.00 80.25 75 ALA A O 1
ATOM 570 N N . THR A 1 76 ? 2.031 -3.197 -20.128 1.00 84.19 76 THR A N 1
ATOM 571 C CA . THR A 1 76 ? 0.605 -3.052 -19.810 1.00 84.19 76 THR A CA 1
ATOM 572 C C . THR A 1 76 ? 0.398 -3.185 -18.316 1.00 84.19 76 THR A C 1
ATOM 574 O O . THR A 1 76 ? 0.863 -4.168 -17.724 1.00 84.19 76 THR A O 1
ATOM 577 N N . LEU A 1 77 ? -0.357 -2.261 -17.732 1.00 87.75 77 LEU A N 1
ATOM 578 C CA . LEU A 1 77 ? -0.712 -2.259 -16.321 1.00 87.75 77 LEU A CA 1
ATOM 579 C C . LEU A 1 77 ? -2.213 -2.471 -16.109 1.00 87.75 77 LEU A C 1
ATOM 581 O O . LEU A 1 77 ? -3.058 -1.932 -16.818 1.00 87.75 77 LEU A O 1
ATOM 585 N N . SER A 1 78 ? -2.550 -3.233 -15.075 1.00 88.06 78 SER A N 1
ATOM 586 C CA . SER A 1 78 ? -3.901 -3.283 -14.526 1.00 88.06 78 SER A CA 1
ATOM 587 C C . SER A 1 78 ? -3.852 -3.486 -13.019 1.00 88.06 78 SER A C 1
ATOM 589 O O . SER A 1 78 ? -2.916 -4.090 -12.488 1.00 88.06 78 SER A O 1
ATOM 591 N N . CYS A 1 79 ? -4.879 -3.011 -12.327 1.00 87.56 79 CYS A N 1
ATOM 592 C CA . CYS A 1 79 ? -5.080 -3.321 -10.925 1.00 87.56 79 CYS A CA 1
ATOM 593 C C . CYS A 1 79 ? -6.554 -3.463 -10.586 1.00 87.56 79 CYS A C 1
ATOM 595 O O . CYS A 1 79 ? -7.432 -2.937 -11.271 1.00 87.56 79 CYS A O 1
ATOM 597 N N . SER A 1 80 ? -6.802 -4.192 -9.511 1.00 88.00 80 SER A N 1
ATOM 598 C CA . SER A 1 80 ? -8.115 -4.365 -8.915 1.00 88.00 80 SER A CA 1
ATOM 599 C C . SER A 1 80 ? -7.980 -4.350 -7.403 1.00 88.00 80 SER A C 1
ATOM 601 O O . SER A 1 80 ? -6.933 -4.697 -6.855 1.00 88.00 80 SER A O 1
ATOM 603 N N . VAL A 1 81 ? -9.053 -3.973 -6.723 1.00 83.44 81 VAL A N 1
ATOM 604 C CA . VAL A 1 81 ? -9.159 -4.142 -5.278 1.00 83.44 81 VAL A CA 1
ATOM 605 C C . VAL A 1 81 ? -10.293 -5.110 -5.023 1.00 83.44 81 VAL A C 1
ATOM 607 O O . VAL A 1 81 ? -11.410 -4.905 -5.497 1.00 83.44 81 VAL A O 1
ATOM 610 N N . ASP A 1 82 ? -9.983 -6.176 -4.300 1.00 83.31 82 ASP A N 1
ATOM 611 C CA . ASP A 1 82 ? -10.998 -7.067 -3.773 1.00 83.31 82 ASP A CA 1
ATOM 612 C C . ASP A 1 82 ? -11.510 -6.446 -2.469 1.00 83.31 82 ASP A C 1
ATOM 614 O O . ASP A 1 82 ? -10.776 -6.344 -1.477 1.00 83.31 82 ASP A O 1
ATOM 618 N N . ASP A 1 83 ? -12.757 -5.963 -2.513 1.00 68.44 83 ASP A N 1
ATOM 619 C CA . ASP A 1 83 ? -13.422 -5.335 -1.373 1.00 68.44 83 ASP A CA 1
ATOM 620 C C . ASP A 1 83 ? -13.499 -6.273 -0.166 1.00 68.44 83 ASP A C 1
ATOM 622 O O . ASP A 1 83 ? -13.540 -7.505 -0.267 1.00 68.44 83 ASP A O 1
ATOM 626 N N . VAL A 1 84 ? -13.536 -5.638 1.001 1.00 63.81 84 VAL A N 1
ATOM 627 C CA . VAL A 1 84 ? -13.232 -6.267 2.279 1.00 63.81 84 VAL A CA 1
ATOM 628 C C . VAL A 1 84 ? -14.261 -7.314 2.649 1.00 63.81 84 VAL A C 1
ATOM 630 O O . VAL A 1 84 ? -15.449 -7.037 2.807 1.00 63.81 84 VAL A O 1
ATOM 633 N N . ARG A 1 85 ? -13.768 -8.526 2.877 1.00 63.16 85 ARG A N 1
ATOM 634 C CA . ARG A 1 85 ? -14.466 -9.543 3.659 1.00 63.16 85 ARG A CA 1
ATOM 635 C C . ARG A 1 85 ? -13.550 -9.950 4.799 1.00 63.16 85 ARG A C 1
ATOM 637 O O . ARG A 1 85 ? -12.339 -10.059 4.616 1.00 63.16 85 ARG A O 1
ATOM 644 N N . ASP A 1 86 ? -14.126 -10.121 5.981 1.00 72.00 86 ASP A N 1
ATOM 645 C CA . ASP A 1 86 ? -13.429 -10.648 7.158 1.00 72.00 86 ASP A CA 1
ATOM 646 C C . ASP A 1 86 ? -12.188 -9.831 7.581 1.00 72.00 86 ASP A C 1
ATOM 648 O O . ASP A 1 86 ? -11.167 -10.387 7.989 1.00 72.00 86 ASP A O 1
ATOM 652 N N . GLY A 1 87 ? -12.252 -8.499 7.458 1.00 81.31 87 GLY A N 1
ATOM 653 C CA . GLY A 1 87 ? -11.166 -7.601 7.871 1.00 81.31 87 GLY A CA 1
ATOM 654 C C . GLY A 1 87 ? -9.924 -7.635 6.979 1.00 81.31 87 GLY A C 1
ATOM 655 O O . GLY A 1 87 ? -8.847 -7.269 7.440 1.00 81.31 87 GLY A O 1
ATOM 656 N N . LYS A 1 88 ? -10.036 -8.077 5.722 1.00 88.19 88 LYS A N 1
ATOM 657 C CA . LYS A 1 88 ? -8.923 -8.074 4.762 1.00 88.19 88 LYS A CA 1
ATOM 658 C C . LYS A 1 88 ? -9.245 -7.248 3.531 1.00 88.19 88 LYS A C 1
ATOM 660 O O . LYS A 1 88 ? -10.275 -7.484 2.913 1.00 88.19 88 LYS A O 1
ATOM 665 N N . THR A 1 89 ? -8.342 -6.359 3.137 1.00 88.56 89 THR A N 1
ATOM 666 C CA . THR A 1 89 ? -8.409 -5.663 1.845 1.00 88.56 89 THR A CA 1
ATOM 667 C C . THR A 1 89 ? -7.214 -6.055 0.999 1.00 88.56 89 THR A C 1
ATOM 669 O O . THR A 1 89 ? -6.082 -5.865 1.441 1.00 88.56 89 THR A O 1
ATOM 672 N N . THR A 1 90 ? -7.444 -6.556 -0.214 1.00 91.19 90 THR A N 1
ATOM 673 C CA . THR A 1 90 ? -6.360 -6.971 -1.113 1.00 91.19 90 THR A CA 1
ATOM 674 C C . THR A 1 90 ? -6.352 -6.120 -2.373 1.00 91.19 90 THR A C 1
ATOM 676 O O . THR A 1 90 ? -7.312 -6.107 -3.138 1.00 91.19 90 THR A O 1
ATOM 679 N N . ILE A 1 91 ? -5.236 -5.436 -2.610 1.00 90.06 91 ILE A N 1
ATOM 680 C CA . ILE A 1 91 ? -4.944 -4.753 -3.869 1.00 90.06 91 ILE A CA 1
ATOM 681 C C . ILE A 1 91 ? -4.144 -5.719 -4.734 1.00 90.06 91 ILE A C 1
ATOM 683 O O . ILE A 1 91 ? -3.039 -6.115 -4.367 1.00 90.06 91 ILE A O 1
ATOM 687 N N . THR A 1 92 ? -4.701 -6.097 -5.878 1.00 92.25 92 THR A N 1
ATOM 688 C CA . THR A 1 92 ? -4.036 -6.933 -6.876 1.00 92.25 92 THR A CA 1
ATOM 689 C C . THR A 1 92 ? -3.497 -6.045 -7.982 1.00 92.25 92 THR A C 1
ATOM 691 O O . THR A 1 92 ? -4.242 -5.263 -8.572 1.00 92.25 92 THR A O 1
ATOM 694 N N . VAL A 1 93 ? -2.222 -6.202 -8.318 1.00 92.44 93 VAL A N 1
ATOM 695 C CA . VAL A 1 93 ? -1.580 -5.470 -9.410 1.00 92.44 93 VAL A CA 1
ATOM 696 C C . VAL A 1 93 ? -0.987 -6.466 -10.389 1.00 92.44 93 VAL A C 1
ATOM 698 O O . VAL A 1 93 ? -0.327 -7.431 -10.002 1.00 92.44 93 VAL A O 1
ATOM 701 N N . THR A 1 94 ? -1.242 -6.238 -11.673 1.00 92.75 94 THR A N 1
ATOM 702 C CA . THR A 1 94 ? -0.688 -7.032 -12.766 1.00 92.75 94 THR A CA 1
ATOM 703 C C . THR A 1 94 ? 0.010 -6.109 -13.751 1.00 92.75 94 THR A C 1
ATOM 705 O O . THR A 1 94 ? -0.625 -5.249 -14.359 1.00 92.75 94 THR A O 1
ATOM 708 N N . VAL A 1 95 ? 1.310 -6.317 -13.929 1.00 90.25 95 VAL A N 1
ATOM 709 C CA . VAL A 1 95 ? 2.133 -5.641 -14.932 1.00 90.25 95 VAL A CA 1
ATOM 710 C C . VAL A 1 95 ? 2.686 -6.683 -15.892 1.00 90.25 95 VAL A C 1
ATOM 712 O O . VAL A 1 95 ? 3.190 -7.719 -15.470 1.00 90.25 95 VAL A O 1
ATOM 715 N N . THR A 1 96 ? 2.597 -6.425 -17.190 1.00 89.44 96 THR A N 1
ATOM 716 C CA . THR A 1 96 ? 3.215 -7.281 -18.209 1.00 89.44 96 THR A CA 1
ATOM 717 C C . THR A 1 96 ? 4.291 -6.509 -18.943 1.00 89.44 96 THR A C 1
ATOM 719 O O . THR A 1 96 ? 4.099 -5.339 -19.266 1.00 89.44 96 THR A O 1
ATOM 722 N N . ASN A 1 97 ? 5.403 -7.193 -19.217 1.00 87.00 97 ASN A N 1
ATOM 723 C CA . ASN A 1 97 ? 6.532 -6.675 -19.978 1.00 87.00 97 ASN A CA 1
ATOM 724 C C . ASN A 1 97 ? 7.202 -5.443 -19.337 1.00 87.00 97 ASN A C 1
ATOM 726 O O . ASN A 1 97 ? 7.501 -4.459 -20.010 1.00 87.00 97 ASN A O 1
ATOM 730 N N . ALA A 1 98 ? 7.447 -5.499 -18.024 1.00 86.25 98 ALA A N 1
ATOM 731 C CA . ALA A 1 98 ? 8.211 -4.466 -17.327 1.00 86.25 98 ALA A CA 1
ATOM 732 C C . ALA A 1 98 ? 9.661 -4.393 -17.847 1.00 86.25 98 ALA A C 1
ATOM 734 O O . ALA A 1 98 ? 10.294 -5.418 -18.109 1.00 86.25 98 ALA A O 1
ATOM 735 N N . TYR A 1 99 ? 10.206 -3.181 -17.958 1.00 85.81 99 TYR A N 1
ATOM 736 C CA . TYR A 1 99 ? 11.540 -2.908 -18.506 1.00 85.81 99 TYR A CA 1
ATOM 737 C C . TYR A 1 99 ? 12.335 -1.939 -17.604 1.00 85.81 99 TYR A C 1
ATOM 739 O O . TYR A 1 99 ? 11.757 -1.311 -16.715 1.00 85.81 99 TYR A O 1
ATOM 747 N N . PRO A 1 100 ? 13.673 -1.846 -17.736 1.00 85.50 100 PRO A N 1
ATOM 748 C CA . PRO A 1 100 ? 14.464 -0.927 -16.918 1.00 85.50 100 PRO A CA 1
ATOM 749 C C . PRO A 1 100 ? 13.999 0.519 -17.101 1.00 85.50 100 PRO A C 1
ATOM 751 O O . PRO A 1 100 ? 13.731 0.935 -18.222 1.00 85.50 100 PRO A O 1
ATOM 754 N N . ALA A 1 101 ? 13.951 1.294 -16.019 1.00 83.94 101 ALA A N 1
ATOM 755 C CA . ALA A 1 101 ? 13.357 2.633 -15.994 1.00 83.94 101 ALA A CA 1
ATOM 756 C C . ALA A 1 101 ? 11.836 2.662 -16.237 1.00 83.94 101 ALA A C 1
ATOM 758 O O . ALA A 1 101 ? 11.289 3.712 -16.545 1.00 83.94 101 ALA A O 1
ATOM 759 N N . TYR A 1 102 ? 11.123 1.550 -16.088 1.00 85.75 102 TYR A N 1
ATOM 760 C CA . TYR A 1 102 ? 9.662 1.571 -16.046 1.00 85.75 102 TYR A CA 1
ATOM 761 C C . TYR A 1 102 ? 9.163 1.924 -14.640 1.00 85.75 102 TYR A C 1
ATOM 763 O O . TYR A 1 102 ? 9.714 1.436 -13.649 1.00 85.75 102 TYR A O 1
ATOM 771 N N . ALA A 1 103 ? 8.107 2.729 -14.545 1.00 86.44 103 ALA A N 1
ATOM 772 C CA . ALA A 1 103 ? 7.385 2.991 -13.307 1.00 86.44 103 ALA A CA 1
ATOM 773 C C . ALA A 1 103 ? 5.887 2.815 -13.503 1.00 86.44 103 ALA A C 1
ATOM 775 O O . ALA A 1 103 ? 5.336 3.051 -14.575 1.00 86.44 103 ALA A O 1
ATOM 776 N N . PHE A 1 104 ? 5.228 2.441 -12.419 1.00 86.62 104 PHE A N 1
ATOM 777 C CA . PHE A 1 104 ? 3.787 2.419 -12.349 1.00 86.62 104 PHE A CA 1
ATOM 778 C C . PHE A 1 104 ? 3.298 2.832 -10.970 1.00 86.62 104 PHE A C 1
ATOM 780 O O . PHE A 1 104 ? 3.976 2.660 -9.956 1.00 86.62 104 PHE A O 1
ATO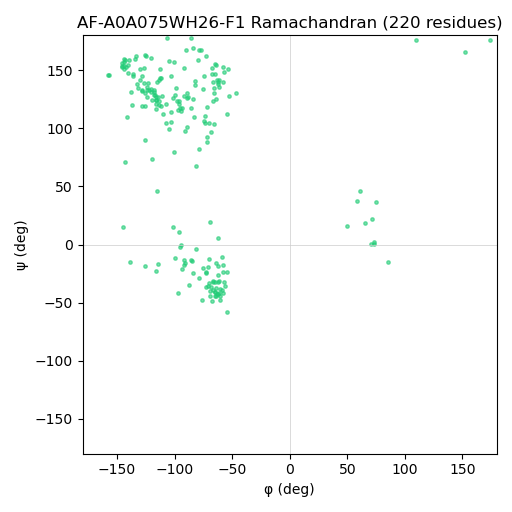M 787 N N . GLY A 1 105 ? 2.111 3.406 -10.972 1.00 86.00 105 GLY A N 1
ATOM 788 C CA . GLY A 1 105 ? 1.432 3.977 -9.839 1.00 86.00 105 GLY A CA 1
ATOM 789 C C . GLY A 1 105 ? 0.197 3.179 -9.466 1.00 86.00 105 GLY A C 1
ATOM 790 O O . GLY A 1 105 ? -0.516 2.696 -10.347 1.00 86.00 105 GLY A O 1
ATOM 791 N N . VAL A 1 106 ? -0.062 3.068 -8.168 1.00 86.38 106 VAL A N 1
ATOM 792 C CA . VAL A 1 106 ? -1.292 2.510 -7.612 1.00 86.38 106 VAL A CA 1
ATOM 793 C C . VAL A 1 106 ? -1.871 3.497 -6.607 1.00 86.38 106 VAL A C 1
ATOM 795 O O . VAL A 1 106 ? -1.240 3.780 -5.588 1.00 86.38 106 VAL A O 1
ATOM 798 N N . ASP A 1 107 ? -3.084 3.975 -6.869 1.00 85.19 107 ASP A N 1
ATOM 799 C CA . ASP A 1 107 ? -3.825 4.830 -5.944 1.00 85.19 107 ASP A CA 1
ATOM 800 C C . ASP A 1 107 ? -4.861 3.982 -5.219 1.00 85.19 107 ASP A C 1
ATOM 802 O O . ASP A 1 107 ? -5.678 3.293 -5.840 1.00 85.19 107 ASP A O 1
ATOM 806 N N . THR A 1 108 ? -4.842 4.017 -3.888 1.00 86.31 108 THR A N 1
ATOM 807 C CA . THR A 1 108 ? -5.865 3.336 -3.098 1.00 86.31 108 THR A CA 1
ATOM 808 C C . THR A 1 108 ? -6.009 3.928 -1.708 1.00 86.31 108 THR A C 1
ATOM 810 O O . THR A 1 108 ? -5.044 4.362 -1.070 1.00 86.31 108 THR A O 1
ATOM 813 N N . CYS A 1 109 ? -7.246 3.912 -1.236 1.00 88.81 109 CYS A N 1
ATOM 814 C CA . CYS A 1 109 ? -7.651 4.382 0.070 1.00 88.81 109 CYS A CA 1
ATOM 815 C C . CYS A 1 109 ? -8.656 3.390 0.647 1.00 88.81 109 CYS A C 1
ATOM 817 O O . CYS A 1 109 ? -9.627 3.010 -0.011 1.00 88.81 109 CYS A O 1
ATOM 819 N N . ILE A 1 110 ? -8.421 2.990 1.889 1.00 90.62 110 ILE A N 1
ATOM 820 C CA . ILE A 1 110 ? -9.251 2.056 2.643 1.00 90.62 110 ILE A CA 1
ATOM 821 C C . ILE A 1 110 ? -9.719 2.743 3.920 1.00 90.62 110 ILE A C 1
ATOM 823 O O . ILE A 1 110 ? -8.932 3.397 4.606 1.00 90.62 110 ILE A O 1
ATOM 827 N N . GLN A 1 111 ? -11.006 2.634 4.224 1.00 92.19 111 GLN A N 1
ATOM 828 C CA . GLN A 1 111 ? -11.660 3.327 5.328 1.00 92.19 111 GLN A CA 1
ATOM 829 C C . GLN A 1 111 ? -12.397 2.335 6.223 1.00 92.19 111 GLN A C 1
ATOM 831 O O . GLN A 1 111 ? -13.069 1.437 5.726 1.00 92.19 111 GLN A O 1
ATOM 836 N N . ASN A 1 112 ? -12.308 2.524 7.539 1.00 92.19 112 ASN A N 1
ATOM 837 C CA . ASN A 1 112 ? -13.159 1.846 8.506 1.00 92.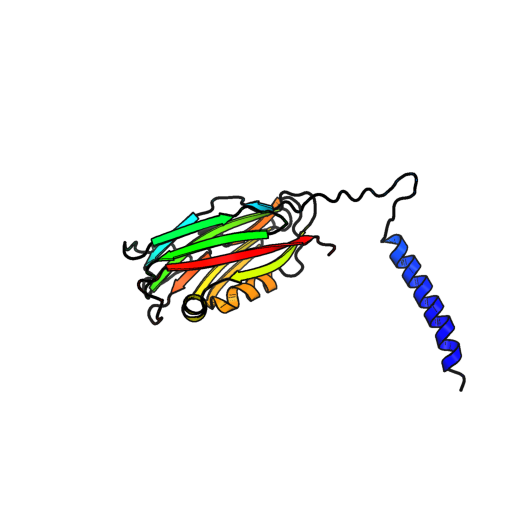19 112 ASN A CA 1
ATOM 838 C C . ASN A 1 112 ? -14.559 2.472 8.444 1.00 92.19 112 ASN A C 1
ATOM 840 O O . ASN A 1 112 ? -14.765 3.598 8.906 1.00 92.19 112 ASN A O 1
ATOM 844 N N . THR A 1 113 ? -15.514 1.758 7.860 1.00 90.38 113 THR A N 1
ATOM 845 C CA . THR A 1 113 ? -16.922 2.171 7.786 1.00 90.38 113 THR A CA 1
ATOM 846 C C . THR A 1 113 ? -17.741 1.644 8.961 1.00 90.38 113 THR A C 1
ATOM 848 O O . THR A 1 113 ? -18.856 2.111 9.197 1.00 90.38 113 THR A O 1
ATOM 851 N N . GLY A 1 114 ? -17.182 0.691 9.707 1.00 86.69 114 GLY A N 1
ATOM 852 C CA . GLY A 1 114 ? -17.822 0.050 10.841 1.00 86.69 114 GLY A CA 1
ATOM 853 C C . GLY A 1 114 ? -17.791 0.881 12.117 1.00 86.69 114 GLY A C 1
ATOM 854 O O . GLY A 1 114 ? -17.056 1.856 12.277 1.00 86.69 114 GLY A O 1
ATOM 855 N N . ASN A 1 115 ? -18.594 0.450 13.087 1.00 85.06 115 ASN A N 1
ATOM 856 C CA . ASN A 1 115 ? -18.655 1.075 14.411 1.00 85.06 115 ASN A CA 1
ATOM 857 C C . ASN A 1 115 ? -17.600 0.537 15.386 1.00 85.06 115 ASN A C 1
ATOM 859 O O . ASN A 1 115 ? -17.382 1.136 16.440 1.00 85.06 115 ASN A O 1
ATOM 863 N N . LEU A 1 116 ? -16.951 -0.580 15.049 1.00 86.25 116 LEU A N 1
ATOM 864 C CA . LEU A 1 116 ? -15.897 -1.167 15.867 1.00 86.25 116 LEU A CA 1
ATOM 865 C C . LEU A 1 116 ? -14.550 -0.496 15.563 1.00 86.25 116 LEU A C 1
ATOM 867 O O . LEU A 1 116 ? -14.115 -0.484 14.406 1.00 86.25 116 LEU A O 1
ATOM 871 N N . PRO A 1 117 ? -13.852 0.040 16.582 1.00 90.69 117 PRO A N 1
ATOM 872 C CA . PRO A 1 117 ? -12.472 0.461 16.416 1.00 90.69 117 PRO A CA 1
ATOM 873 C C . PRO A 1 117 ? -11.594 -0.735 16.041 1.00 90.69 117 PRO A C 1
ATOM 875 O O . PRO A 1 117 ? -11.690 -1.810 16.639 1.00 90.69 117 PRO A O 1
ATOM 878 N N . SER A 1 118 ? -10.718 -0.542 15.066 1.00 91.62 118 SER A N 1
ATOM 879 C CA . SER A 1 118 ? -9.853 -1.593 14.534 1.00 91.62 118 SER A CA 1
ATOM 880 C C . SER A 1 118 ? -8.423 -1.093 14.388 1.00 91.62 118 SER A C 1
ATOM 882 O O . SER A 1 118 ? -8.164 0.109 14.374 1.00 91.62 118 SER A O 1
ATOM 884 N N . LYS A 1 119 ? -7.472 -2.016 14.326 1.00 93.25 119 LYS A N 1
ATOM 885 C CA . LYS A 1 119 ? -6.052 -1.720 14.125 1.00 93.25 119 LYS A CA 1
ATOM 886 C C . LYS A 1 119 ? -5.529 -2.517 12.947 1.00 93.25 119 LYS A C 1
ATOM 888 O O . LYS A 1 119 ? -6.025 -3.610 12.667 1.00 93.25 119 LYS A O 1
ATOM 893 N N . LEU A 1 120 ? -4.506 -1.983 12.290 1.00 93.81 120 LEU A N 1
ATOM 894 C CA . LEU A 1 120 ? -3.723 -2.786 11.366 1.00 93.81 120 LEU A CA 1
ATOM 895 C C . LEU A 1 120 ? -3.032 -3.891 12.168 1.00 93.81 120 LEU A C 1
ATOM 897 O O . LEU A 1 120 ? -2.364 -3.614 13.166 1.00 93.81 120 LEU A O 1
ATOM 901 N N . ARG A 1 121 ? -3.247 -5.135 11.755 1.00 92.69 121 ARG A N 1
ATOM 902 C CA . ARG A 1 121 ? -2.628 -6.312 12.361 1.00 92.69 121 ARG A CA 1
ATOM 903 C C . ARG A 1 121 ? -1.400 -6.747 11.578 1.00 92.69 121 ARG A C 1
ATOM 905 O O . ARG A 1 121 ? -0.427 -7.159 12.194 1.00 92.69 121 ARG A O 1
ATOM 912 N N . ASP A 1 122 ? -1.512 -6.717 10.257 1.00 93.06 122 ASP A N 1
ATOM 913 C CA . ASP A 1 122 ? -0.553 -7.325 9.340 1.00 93.06 122 ASP A CA 1
ATOM 914 C C . ASP A 1 122 ? -0.667 -6.646 7.969 1.00 93.06 122 ASP A C 1
ATOM 916 O O . ASP A 1 122 ? -1.774 -6.264 7.553 1.00 93.06 122 ASP A O 1
ATOM 920 N N . VAL A 1 123 ? 0.452 -6.525 7.266 1.00 93.75 123 VAL A N 1
ATOM 921 C CA . VAL A 1 123 ? 0.493 -6.220 5.835 1.00 93.75 123 VAL A CA 1
ATOM 922 C C . VAL A 1 123 ? 1.182 -7.385 5.159 1.00 93.75 123 VAL A C 1
ATOM 924 O O . VAL A 1 123 ? 2.304 -7.711 5.492 1.00 93.75 123 VAL A O 1
ATOM 927 N N . VAL A 1 124 ? 0.530 -8.002 4.179 1.00 93.94 124 VAL A N 1
ATOM 928 C CA . VAL A 1 124 ? 1.099 -9.153 3.473 1.00 93.94 124 VAL A CA 1
ATOM 929 C C . VAL A 1 124 ? 1.316 -8.796 2.014 1.00 93.94 124 VAL A C 1
ATOM 931 O O . VAL A 1 124 ? 0.347 -8.559 1.282 1.00 93.94 124 VAL A O 1
ATOM 934 N N . ILE A 1 125 ? 2.578 -8.793 1.583 1.00 94.25 125 ILE A N 1
ATOM 935 C CA . ILE A 1 125 ? 2.965 -8.573 0.191 1.00 94.25 125 ILE A CA 1
ATOM 936 C C . ILE A 1 125 ? 3.393 -9.894 -0.461 1.00 94.25 125 ILE A C 1
ATOM 938 O O . ILE A 1 125 ? 4.535 -10.366 -0.358 1.00 94.25 125 ILE A O 1
ATOM 942 N N . ASP A 1 126 ? 2.454 -10.474 -1.207 1.00 95.31 126 ASP A N 1
ATOM 943 C CA . ASP A 1 126 ? 2.692 -11.651 -2.038 1.00 95.31 126 ASP A CA 1
ATOM 944 C C . ASP A 1 126 ? 3.135 -11.205 -3.432 1.00 95.31 126 ASP A C 1
ATOM 946 O O . ASP A 1 126 ? 2.325 -10.761 -4.247 1.00 95.31 126 ASP A O 1
ATOM 950 N N . ALA A 1 127 ? 4.440 -11.269 -3.681 1.00 93.25 127 ALA A N 1
ATOM 951 C CA . ALA A 1 127 ? 5.063 -10.827 -4.919 1.00 93.25 127 ALA A CA 1
ATOM 952 C C . ALA A 1 127 ? 6.185 -11.788 -5.334 1.00 93.25 127 ALA A C 1
ATOM 954 O O . ALA A 1 127 ? 6.872 -12.324 -4.457 1.00 93.25 127 ALA A O 1
ATOM 955 N N . PRO A 1 128 ? 6.426 -11.971 -6.645 1.00 91.94 128 PRO A N 1
ATOM 956 C CA . PRO A 1 128 ? 7.522 -12.802 -7.124 1.00 91.94 128 PRO A CA 1
ATOM 957 C C . PRO A 1 128 ? 8.883 -12.205 -6.738 1.00 91.94 128 PRO A C 1
ATOM 959 O O . PRO A 1 128 ? 9.064 -10.985 -6.735 1.00 91.94 128 PRO A O 1
ATOM 962 N N . ASP A 1 129 ? 9.871 -13.069 -6.483 1.00 90.75 129 ASP A N 1
ATOM 963 C CA . ASP A 1 129 ? 11.233 -12.658 -6.103 1.00 90.75 129 ASP A CA 1
ATOM 964 C C . ASP A 1 129 ? 11.886 -11.742 -7.144 1.00 90.75 129 ASP A C 1
ATOM 966 O O . ASP A 1 129 ? 12.663 -10.851 -6.801 1.00 90.75 129 ASP A O 1
ATOM 970 N N . SER A 1 130 ? 11.552 -11.930 -8.423 1.00 87.31 130 SER A N 1
ATOM 971 C CA . SER A 1 130 ? 12.011 -11.062 -9.508 1.00 87.31 130 SER A CA 1
ATOM 972 C C . SER A 1 130 ? 11.590 -9.610 -9.285 1.00 87.31 130 SER A C 1
ATOM 974 O O . SER A 1 130 ? 12.397 -8.712 -9.508 1.00 87.31 130 SER A O 1
ATOM 976 N N . LEU A 1 131 ? 10.378 -9.367 -8.780 1.00 89.19 131 LEU A N 1
ATOM 977 C CA . LEU A 1 131 ? 9.896 -8.032 -8.438 1.00 89.19 131 LEU A CA 1
ATOM 978 C C . LEU A 1 131 ? 10.521 -7.539 -7.126 1.00 89.19 131 LEU A C 1
ATOM 980 O O . LEU A 1 131 ? 11.079 -6.444 -7.107 1.00 89.19 131 LEU A O 1
ATOM 984 N N . LYS A 1 132 ? 10.529 -8.362 -6.067 1.00 90.56 132 LYS A N 1
ATOM 985 C CA . LYS A 1 132 ? 11.092 -7.989 -4.751 1.00 90.56 132 LYS A CA 1
ATOM 986 C C . LYS A 1 132 ? 12.558 -7.543 -4.825 1.00 90.56 132 LYS A C 1
ATOM 988 O O . LYS A 1 132 ? 12.951 -6.624 -4.112 1.00 90.56 132 LYS A O 1
ATOM 993 N N . ASN A 1 133 ? 13.347 -8.164 -5.704 1.00 89.69 133 ASN A N 1
ATOM 994 C CA . ASN A 1 133 ? 14.785 -7.911 -5.826 1.00 89.69 133 ASN A CA 1
ATOM 995 C C . ASN A 1 133 ? 15.161 -6.819 -6.841 1.00 89.69 133 ASN A C 1
ATOM 997 O O . ASN A 1 133 ? 16.307 -6.369 -6.843 1.00 89.69 133 ASN A O 1
ATOM 1001 N N . SER A 1 134 ? 14.250 -6.426 -7.737 1.00 89.56 134 SER A N 1
ATOM 1002 C CA . SER A 1 134 ? 14.554 -5.479 -8.824 1.00 89.56 134 SER A CA 1
ATOM 1003 C C . SER A 1 134 ? 13.776 -4.170 -8.742 1.00 89.56 134 SER A C 1
ATOM 1005 O O . SER A 1 134 ? 14.240 -3.166 -9.284 1.00 89.56 134 SER A O 1
ATOM 1007 N N . ALA A 1 135 ? 12.627 -4.164 -8.065 1.00 92.06 135 ALA A N 1
ATOM 1008 C CA . ALA A 1 135 ? 11.783 -2.992 -7.931 1.00 92.06 135 ALA A CA 1
ATOM 1009 C C . ALA A 1 135 ? 12.116 -2.182 -6.675 1.00 92.06 135 ALA A C 1
ATOM 1011 O O . ALA A 1 135 ? 12.555 -2.692 -5.639 1.00 92.06 135 ALA A O 1
ATOM 1012 N N . LYS A 1 136 ? 11.839 -0.890 -6.775 1.00 91.81 136 LYS A N 1
ATOM 1013 C CA . LYS A 1 136 ? 11.840 0.055 -5.671 1.00 91.81 136 LYS A CA 1
ATOM 1014 C C . LYS A 1 136 ? 10.471 0.686 -5.523 1.00 91.81 136 LYS A C 1
ATOM 1016 O O . LYS A 1 136 ? 9.662 0.679 -6.449 1.00 91.81 136 LYS A O 1
ATOM 1021 N N . VAL A 1 137 ? 10.242 1.232 -4.342 1.00 90.56 137 VAL A N 1
ATOM 1022 C CA . VAL A 1 137 ? 9.000 1.864 -3.942 1.00 90.56 137 VAL A CA 1
ATOM 1023 C C . VAL A 1 137 ? 9.271 3.311 -3.564 1.00 90.56 137 VAL A C 1
ATOM 1025 O O . VAL A 1 137 ? 10.195 3.630 -2.814 1.00 90.56 137 VAL A O 1
ATOM 1028 N N . ALA A 1 138 ? 8.432 4.198 -4.072 1.00 87.38 138 ALA A N 1
ATOM 1029 C CA . ALA A 1 138 ? 8.277 5.542 -3.559 1.00 87.38 138 ALA A CA 1
ATOM 1030 C C . ALA A 1 138 ? 6.805 5.734 -3.225 1.00 87.38 138 ALA A C 1
ATOM 1032 O O . ALA A 1 138 ? 5.933 5.462 -4.042 1.00 87.38 138 ALA A O 1
ATOM 1033 N N . TYR A 1 139 ? 6.516 6.162 -2.008 1.00 86.62 139 TYR A N 1
ATOM 1034 C CA . TYR A 1 139 ? 5.139 6.261 -1.557 1.00 86.62 139 TYR A CA 1
ATOM 1035 C C . TYR A 1 139 ? 4.979 7.445 -0.624 1.00 86.62 139 TYR A C 1
ATOM 1037 O O . TYR A 1 139 ? 5.925 7.892 0.035 1.00 86.62 139 TYR A O 1
ATOM 1045 N N . ALA A 1 140 ? 3.746 7.918 -0.550 1.00 85.69 140 ALA A N 1
ATOM 1046 C CA . ALA A 1 140 ? 3.270 8.672 0.584 1.00 85.69 140 ALA A CA 1
ATOM 1047 C C . ALA A 1 140 ? 2.223 7.839 1.316 1.00 85.69 140 ALA A C 1
ATOM 1049 O O . ALA A 1 140 ? 1.468 7.097 0.706 1.00 85.69 140 ALA A O 1
ATOM 1050 N N . LEU A 1 141 ? 2.204 7.913 2.634 1.00 88.62 141 LEU A N 1
ATOM 1051 C CA . LEU A 1 141 ? 1.176 7.321 3.463 1.00 88.62 141 LEU A CA 1
ATOM 1052 C C . LEU A 1 141 ? 0.422 8.459 4.118 1.00 88.62 141 LEU A C 1
ATOM 1054 O O . LEU A 1 141 ? 0.997 9.262 4.858 1.00 88.62 141 LEU A O 1
ATOM 1058 N N . LYS A 1 142 ? -0.871 8.499 3.832 1.00 89.12 142 LYS A N 1
ATOM 1059 C CA . LYS A 1 142 ? -1.817 9.437 4.407 1.00 89.12 142 LYS A CA 1
ATOM 1060 C C . LYS A 1 142 ? -2.798 8.646 5.250 1.00 89.12 142 LYS A C 1
ATOM 1062 O O . LYS A 1 142 ? -3.423 7.715 4.753 1.00 89.12 142 LYS A O 1
ATOM 1067 N N . TYR A 1 143 ? -2.973 9.017 6.509 1.00 91.94 143 TYR A N 1
ATOM 1068 C CA . TYR A 1 143 ? -3.975 8.365 7.345 1.00 91.94 143 TYR A CA 1
ATOM 1069 C C . TYR A 1 143 ? -4.657 9.333 8.302 1.00 91.94 143 TYR A C 1
ATOM 1071 O O . TYR A 1 143 ? -4.090 10.347 8.712 1.00 91.94 143 TYR A O 1
ATOM 1079 N N . SER A 1 144 ? -5.887 8.990 8.671 1.00 93.38 144 SER A N 1
ATOM 1080 C CA . SER A 1 144 ? -6.642 9.630 9.745 1.00 93.38 144 SER A CA 1
ATOM 1081 C C . SER A 1 144 ? -7.219 8.545 10.637 1.00 93.38 144 SER A C 1
ATOM 1083 O O . SER A 1 144 ? -7.781 7.572 10.146 1.00 93.38 144 SER A O 1
ATOM 1085 N N . LEU A 1 145 ? -7.106 8.705 11.952 1.00 94.06 145 LEU A N 1
ATOM 1086 C CA . LEU A 1 145 ? -7.603 7.703 12.899 1.00 94.06 145 LEU A CA 1
ATOM 1087 C C . LEU A 1 145 ? -9.128 7.730 13.046 1.00 94.06 145 LEU A C 1
ATOM 1089 O O . LEU A 1 145 ? -9.712 6.759 13.506 1.00 94.06 145 LEU A O 1
ATOM 1093 N N . ASN A 1 146 ? -9.781 8.831 12.676 1.00 92.00 146 ASN A N 1
ATOM 1094 C CA . ASN A 1 146 ? -11.208 9.051 12.929 1.00 92.00 146 ASN A CA 1
ATOM 1095 C C . ASN A 1 146 ? -11.922 9.820 11.805 1.00 92.00 146 ASN A C 1
ATOM 1097 O O . ASN A 1 146 ? -12.992 10.384 12.022 1.00 92.00 146 ASN A O 1
ATOM 1101 N N . GLY A 1 147 ? -11.295 9.927 10.633 1.00 85.81 147 GLY A N 1
ATOM 1102 C CA . GLY A 1 147 ? -11.836 10.647 9.479 1.00 85.81 147 GLY A CA 1
ATOM 1103 C C . GLY A 1 147 ? -11.809 12.172 9.598 1.00 85.81 147 GLY A C 1
ATOM 1104 O O . GLY A 1 147 ? -12.222 12.859 8.669 1.00 85.81 147 GLY A O 1
ATOM 1105 N N . GLN A 1 148 ? -11.311 12.727 10.707 1.00 85.56 148 GLN A N 1
ATOM 1106 C CA . GLN A 1 148 ? -11.176 14.174 10.878 1.00 85.56 148 GLN A CA 1
ATOM 1107 C C . GLN A 1 148 ? -9.871 14.695 10.257 1.00 85.56 148 GLN A C 1
ATOM 1109 O O . GLN A 1 148 ? -8.963 13.923 9.936 1.00 85.56 148 GLN A O 1
ATOM 1114 N N . ASN A 1 149 ? -9.756 16.026 10.157 1.00 69.56 149 ASN A N 1
ATOM 1115 C CA . ASN A 1 149 ? -8.638 16.770 9.550 1.00 69.56 149 ASN A CA 1
ATOM 1116 C C . ASN A 1 149 ? -7.264 16.576 10.230 1.00 69.56 149 ASN A C 1
ATOM 1118 O O . ASN A 1 149 ? -6.297 17.230 9.850 1.00 69.56 149 ASN A O 1
ATOM 1122 N N . ASN A 1 150 ? -7.154 15.685 11.216 1.00 72.19 150 ASN A N 1
ATOM 1123 C CA . ASN A 1 150 ? -5.884 15.279 11.813 1.00 72.19 150 ASN A CA 1
ATOM 1124 C C . ASN A 1 150 ? -5.224 14.231 10.917 1.00 72.19 150 ASN A C 1
ATOM 1126 O O . ASN A 1 150 ? -5.157 13.048 11.253 1.00 72.19 150 ASN A O 1
ATOM 1130 N N . VAL A 1 151 ? -4.809 14.679 9.738 1.00 79.50 151 VAL A N 1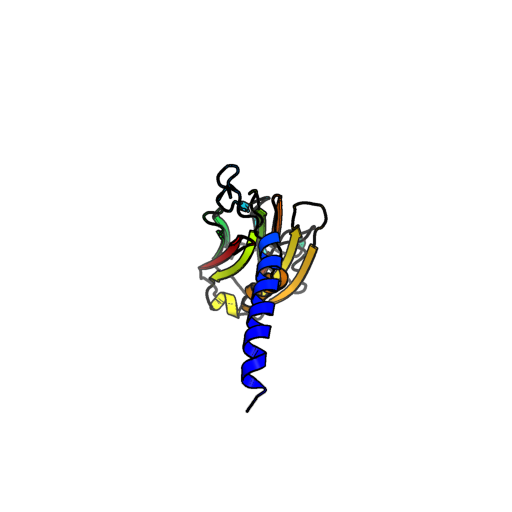
ATOM 1131 C CA . VAL A 1 151 ? -4.185 13.824 8.740 1.00 79.50 151 VAL A CA 1
ATOM 1132 C C . VAL A 1 151 ? -2.685 13.780 8.984 1.00 79.50 151 VAL A C 1
ATOM 1134 O O . VAL A 1 151 ? -2.033 14.821 9.070 1.00 79.50 151 VAL A O 1
ATOM 1137 N N . VAL A 1 152 ? -2.140 12.572 9.091 1.00 81.38 152 VAL A N 1
ATOM 1138 C CA . VAL A 1 152 ? -0.695 12.358 9.170 1.00 81.38 152 VAL A CA 1
ATOM 1139 C C . VAL A 1 152 ? -0.178 11.973 7.796 1.00 81.38 152 VAL A C 1
ATOM 1141 O O . VAL A 1 152 ? -0.770 11.129 7.122 1.00 81.38 152 VAL A O 1
ATOM 1144 N N . TYR A 1 153 ? 0.936 12.593 7.414 1.00 80.62 153 TYR A N 1
ATOM 1145 C CA . TYR A 1 153 ? 1.629 12.356 6.158 1.00 80.62 153 TYR A CA 1
ATOM 1146 C C . TYR A 1 153 ? 3.030 11.835 6.428 1.00 80.62 153 TYR A C 1
ATOM 1148 O O . TYR A 1 153 ? 3.805 12.463 7.154 1.00 80.62 153 TYR A O 1
ATOM 1156 N N . LYS A 1 154 ? 3.374 10.725 5.786 1.00 80.44 154 LYS A N 1
ATOM 1157 C CA . LYS A 1 154 ? 4.744 10.228 5.707 1.00 80.44 154 LYS A CA 1
ATOM 1158 C C . LYS A 1 154 ? 5.088 9.955 4.259 1.00 80.44 154 LYS A C 1
ATOM 1160 O O . LYS A 1 154 ? 4.219 9.564 3.495 1.00 80.44 154 LYS A O 1
ATOM 1165 N N . SER A 1 155 ? 6.333 10.181 3.867 1.00 80.06 155 SER A N 1
ATOM 1166 C CA . SER A 1 155 ? 6.794 9.823 2.530 1.00 80.06 155 SER A CA 1
ATOM 1167 C C . SER A 1 155 ? 8.159 9.172 2.605 1.00 80.06 155 SER A C 1
ATOM 1169 O O . SER A 1 155 ? 8.976 9.512 3.463 1.00 80.06 155 SER A O 1
ATOM 1171 N N . ASN A 1 156 ? 8.394 8.236 1.697 1.00 78.06 156 ASN A N 1
ATOM 1172 C CA . ASN A 1 156 ? 9.702 7.653 1.481 1.00 78.06 156 ASN A CA 1
ATOM 1173 C C . ASN A 1 156 ? 9.990 7.643 -0.020 1.00 78.06 156 ASN A C 1
ATOM 1175 O O . ASN A 1 156 ? 9.114 7.361 -0.841 1.00 78.06 156 ASN A O 1
ATOM 1179 N N . LYS A 1 157 ? 11.227 7.991 -0.364 1.00 76.44 157 LYS A N 1
ATOM 1180 C CA . LYS A 1 157 ? 11.758 7.924 -1.719 1.00 76.44 157 LYS A CA 1
ATOM 1181 C C . LYS A 1 157 ? 12.794 6.816 -1.721 1.00 76.44 157 LYS A C 1
ATOM 1183 O O . LYS A 1 157 ? 13.728 6.885 -0.931 1.00 76.44 157 LYS A O 1
ATOM 1188 N N . ASP A 1 158 ? 12.672 5.884 -2.661 1.00 84.38 158 ASP A N 1
ATOM 1189 C CA . ASP A 1 158 ? 13.716 4.892 -2.942 1.00 84.38 158 ASP A CA 1
ATOM 1190 C C . ASP A 1 158 ? 13.834 3.764 -1.899 1.00 84.38 158 ASP A C 1
ATOM 1192 O O . ASP A 1 158 ? 14.926 3.262 -1.637 1.00 84.38 158 ASP A O 1
ATOM 1196 N N . LEU A 1 159 ? 12.702 3.320 -1.343 1.00 90.56 159 LEU A N 1
ATOM 1197 C CA . LEU A 1 159 ? 12.624 2.131 -0.491 1.00 90.56 159 LEU A CA 1
ATOM 1198 C C . LEU A 1 159 ? 12.742 0.860 -1.346 1.00 90.56 159 LEU A C 1
ATOM 1200 O O . LEU A 1 159 ? 12.246 0.822 -2.473 1.00 90.56 159 LEU A O 1
ATOM 1204 N N . SER A 1 160 ? 13.377 -0.199 -0.840 1.00 92.25 160 SER A N 1
ATOM 1205 C CA . SER A 1 160 ? 13.319 -1.486 -1.540 1.00 92.25 160 SER A CA 1
ATOM 1206 C C . SER A 1 160 ? 11.888 -2.033 -1.493 1.00 92.25 160 SER A C 1
ATOM 1208 O O . SER A 1 160 ? 11.170 -1.829 -0.513 1.00 92.25 160 SER A O 1
ATOM 1210 N N . PHE A 1 161 ? 11.448 -2.738 -2.538 1.00 90.44 161 PHE A N 1
ATOM 1211 C CA . PHE A 1 161 ? 10.113 -3.340 -2.506 1.00 90.44 161 PHE A CA 1
ATOM 1212 C C . PHE A 1 161 ? 9.968 -4.368 -1.369 1.00 90.44 161 PHE A C 1
ATOM 1214 O O . PHE A 1 161 ? 8.895 -4.494 -0.788 1.00 90.44 161 PHE A O 1
ATOM 1221 N N . ALA A 1 162 ? 11.054 -5.057 -1.007 1.00 90.38 162 ALA A N 1
ATOM 1222 C CA . ALA A 1 162 ? 11.074 -6.010 0.100 1.00 90.38 162 ALA A CA 1
ATOM 1223 C C . ALA A 1 162 ? 10.872 -5.352 1.480 1.00 90.38 162 ALA A C 1
ATOM 1225 O O . ALA A 1 162 ? 10.258 -5.961 2.350 1.00 90.38 162 ALA A O 1
ATOM 1226 N N . ASP A 1 163 ? 11.341 -4.116 1.671 1.00 93.12 163 ASP A N 1
ATOM 1227 C CA . ASP A 1 163 ? 11.225 -3.408 2.954 1.00 93.12 163 ASP A CA 1
ATOM 1228 C C . ASP A 1 163 ? 9.875 -2.688 3.118 1.00 93.12 163 ASP A C 1
ATOM 1230 O O . ASP A 1 163 ? 9.518 -2.285 4.229 1.00 93.12 163 ASP A O 1
ATOM 1234 N N . PHE A 1 164 ? 9.112 -2.529 2.029 1.00 92.38 164 PHE A N 1
ATOM 1235 C CA . PHE A 1 164 ? 7.863 -1.764 2.012 1.00 92.38 164 PHE A CA 1
ATOM 1236 C C . PHE A 1 164 ? 6.823 -2.277 3.011 1.00 92.38 164 PHE A C 1
ATOM 1238 O O . PHE A 1 164 ? 6.215 -1.473 3.714 1.00 92.38 164 PHE A O 1
ATOM 1245 N N . GLU A 1 165 ? 6.676 -3.597 3.121 1.00 93.50 165 GLU A N 1
ATOM 1246 C CA . GLU A 1 165 ? 5.787 -4.245 4.091 1.00 93.50 165 GLU A CA 1
ATOM 1247 C C . GLU A 1 165 ? 6.090 -3.777 5.523 1.00 93.50 165 GLU A C 1
ATOM 1249 O O . GLU A 1 165 ? 5.259 -3.138 6.172 1.00 93.50 165 GLU A O 1
ATOM 1254 N N . SER A 1 166 ? 7.334 -3.987 5.962 1.00 93.56 166 SER A N 1
ATOM 1255 C CA . SER A 1 166 ? 7.782 -3.671 7.321 1.00 93.56 166 SER A CA 1
ATOM 1256 C C . SER A 1 166 ? 7.700 -2.181 7.663 1.00 93.56 166 SER A C 1
ATOM 1258 O O . SER A 1 166 ? 7.449 -1.814 8.815 1.00 93.56 166 SER A O 1
ATOM 1260 N N . GLU A 1 167 ? 7.889 -1.304 6.674 1.00 93.62 167 GLU A N 1
ATOM 1261 C CA . GLU A 1 167 ? 7.791 0.142 6.860 1.00 93.62 167 GLU A CA 1
ATOM 1262 C C . GLU A 1 167 ? 6.340 0.566 7.136 1.00 93.62 167 GLU A C 1
ATOM 1264 O O . GLU A 1 167 ? 6.100 1.348 8.060 1.00 93.62 167 GLU A O 1
ATOM 1269 N N . ILE A 1 168 ? 5.366 0.038 6.381 1.00 93.06 168 ILE A N 1
ATOM 1270 C CA . ILE A 1 168 ? 3.943 0.343 6.600 1.00 93.06 168 ILE A CA 1
ATOM 1271 C C . ILE A 1 168 ? 3.482 -0.188 7.956 1.00 93.06 168 ILE A C 1
ATOM 1273 O O . ILE A 1 168 ? 2.808 0.530 8.700 1.00 93.06 168 ILE A O 1
ATOM 1277 N N . GLU A 1 169 ? 3.871 -1.413 8.305 1.00 94.12 169 GLU A N 1
ATOM 1278 C CA . GLU A 1 169 ? 3.549 -2.000 9.605 1.00 94.12 169 GLU A CA 1
ATOM 1279 C C . GLU A 1 169 ? 4.125 -1.186 10.758 1.00 94.12 169 GLU A C 1
ATOM 1281 O O . GLU A 1 169 ? 3.405 -0.853 11.697 1.00 94.12 169 GLU A O 1
ATOM 1286 N N . THR A 1 170 ? 5.404 -0.813 10.669 1.00 93.75 170 THR A N 1
ATOM 1287 C CA . THR A 1 170 ? 6.071 -0.001 11.694 1.00 93.75 170 THR A CA 1
ATOM 1288 C C . THR A 1 170 ? 5.381 1.344 11.859 1.00 93.75 170 THR A C 1
ATOM 1290 O O . THR A 1 170 ? 5.152 1.791 12.984 1.00 93.75 170 THR A O 1
ATOM 1293 N N . GLU A 1 171 ? 5.029 1.997 10.749 1.00 93.38 171 GLU A N 1
ATOM 1294 C CA . GLU A 1 171 ? 4.375 3.297 10.800 1.00 93.38 171 GLU A CA 1
ATOM 1295 C C . GLU A 1 171 ? 2.980 3.206 11.410 1.00 93.38 171 GLU A C 1
ATOM 1297 O O . GLU A 1 171 ? 2.617 4.089 12.177 1.00 93.38 171 GLU A O 1
ATOM 1302 N N . LEU A 1 172 ? 2.203 2.164 11.108 1.00 94.06 172 LEU A N 1
ATOM 1303 C CA . LEU A 1 172 ? 0.811 2.029 11.547 1.00 94.06 172 LEU A CA 1
ATOM 1304 C C . LEU A 1 172 ? 0.633 1.209 12.837 1.00 94.06 172 LEU A C 1
ATOM 1306 O O . LEU A 1 172 ? -0.485 1.115 13.354 1.00 94.06 172 LEU A O 1
ATOM 1310 N N . ALA A 1 173 ? 1.719 0.675 13.397 1.00 92.69 173 ALA A N 1
ATOM 1311 C CA . ALA A 1 173 ? 1.710 -0.159 14.591 1.00 92.69 173 ALA A CA 1
ATOM 1312 C C . ALA A 1 173 ? 0.981 0.505 15.771 1.00 92.69 173 ALA A C 1
ATOM 1314 O O . ALA A 1 173 ? 1.266 1.636 16.173 1.00 92.69 173 ALA A O 1
ATOM 1315 N N . GLY A 1 174 ? 0.024 -0.227 16.348 1.00 89.62 174 GLY A N 1
ATOM 1316 C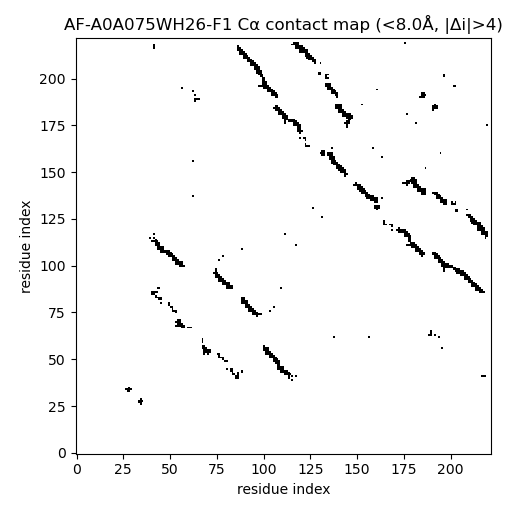 CA . GLY A 1 174 ? -0.731 0.193 17.533 1.00 89.62 174 GLY A CA 1
ATOM 1317 C C . GLY A 1 174 ? -1.729 1.332 17.303 1.00 89.62 174 GLY A C 1
ATOM 1318 O O . GLY A 1 174 ? -2.405 1.739 18.249 1.00 89.62 174 GLY A O 1
ATOM 1319 N N . LYS A 1 175 ? -1.860 1.846 16.075 1.00 93.69 175 LYS A N 1
ATOM 1320 C CA . LYS A 1 175 ? -2.854 2.872 15.756 1.00 93.69 175 LYS A CA 1
ATOM 1321 C C . LYS A 1 175 ? -4.239 2.250 15.662 1.00 93.69 175 LYS A C 1
ATOM 1323 O O . LYS A 1 175 ? -4.432 1.219 15.022 1.00 93.69 175 LYS A O 1
ATOM 1328 N N . VAL A 1 176 ? -5.200 2.912 16.297 1.00 93.81 176 VAL A N 1
ATOM 1329 C CA . VAL A 1 176 ? -6.599 2.490 16.319 1.00 93.81 176 VAL A CA 1
ATOM 1330 C C . VAL A 1 176 ? -7.412 3.430 15.440 1.00 93.81 176 VAL A C 1
ATOM 1332 O O . VAL A 1 176 ? -7.459 4.634 15.683 1.00 93.81 176 VAL A O 1
ATOM 1335 N N . PHE A 1 177 ? -8.050 2.855 14.431 1.00 93.38 177 PHE A N 1
ATOM 1336 C CA . PHE A 1 177 ? -8.931 3.509 13.482 1.00 93.38 177 PHE A CA 1
ATOM 1337 C C . PHE A 1 177 ? -10.378 3.318 13.929 1.00 93.38 177 PHE A C 1
ATOM 1339 O O . PHE A 1 177 ? -10.884 2.195 13.980 1.00 93.38 177 PHE A O 1
ATOM 1346 N N . THR A 1 178 ? -11.054 4.408 14.269 1.00 93.00 178 THR A N 1
ATOM 1347 C CA . THR A 1 178 ? -12.496 4.421 14.536 1.00 93.00 178 THR A CA 1
ATOM 1348 C C . THR A 1 178 ? -13.276 4.600 13.236 1.00 93.00 178 THR A C 1
ATOM 1350 O O . THR A 1 178 ? -12.674 4.792 12.180 1.00 93.00 178 THR A O 1
ATOM 1353 N N . ASN A 1 179 ? -14.610 4.593 13.315 1.00 92.25 179 ASN A N 1
ATOM 1354 C CA . ASN A 1 179 ? -15.475 4.916 12.179 1.00 92.25 179 ASN A CA 1
ATOM 1355 C C . ASN A 1 179 ? -14.991 6.200 11.472 1.00 92.25 179 ASN A C 1
ATOM 1357 O O . ASN A 1 179 ? -14.688 7.203 12.128 1.00 92.25 179 ASN A O 1
ATOM 1361 N N . GLY A 1 180 ? -14.857 6.130 10.150 1.00 91.94 180 GLY A N 1
ATOM 1362 C CA . GLY A 1 180 ? -14.368 7.197 9.285 1.00 91.94 180 GLY A CA 1
ATOM 1363 C C . GLY A 1 180 ? -12.845 7.261 9.160 1.00 91.94 180 GLY A C 1
ATOM 1364 O O . GLY A 1 180 ? -12.347 7.911 8.238 1.00 91.94 180 GLY A O 1
ATOM 1365 N N . GLY A 1 181 ? -12.098 6.593 10.045 1.00 94.19 181 GLY A N 1
ATOM 1366 C CA . GLY A 1 181 ? -10.646 6.476 9.964 1.00 94.19 181 GLY A CA 1
ATOM 1367 C C . GLY A 1 181 ? -10.217 5.757 8.689 1.00 94.19 181 GLY A C 1
ATOM 1368 O O . GLY A 1 181 ? -10.882 4.827 8.249 1.00 94.19 181 GLY A O 1
ATOM 1369 N N . TYR A 1 182 ? -9.125 6.199 8.075 1.00 92.81 182 TYR A N 1
ATOM 1370 C CA . TYR A 1 182 ? -8.687 5.698 6.778 1.00 92.81 182 TYR A CA 1
ATOM 1371 C C . TYR A 1 182 ? -7.169 5.629 6.666 1.00 92.81 182 TYR A C 1
ATOM 1373 O O . TYR A 1 182 ? -6.441 6.336 7.368 1.00 92.81 182 TYR A O 1
ATOM 1381 N N . ILE A 1 183 ? -6.723 4.805 5.726 1.00 92.31 183 ILE A N 1
ATOM 1382 C CA . ILE A 1 183 ? -5.346 4.674 5.264 1.00 92.31 183 ILE A CA 1
ATOM 1383 C C . ILE A 1 183 ? -5.367 4.853 3.748 1.00 92.31 183 ILE A C 1
ATOM 1385 O O . ILE A 1 183 ? -6.157 4.223 3.055 1.00 92.31 183 ILE A O 1
ATOM 1389 N N . CYS A 1 184 ? -4.496 5.703 3.234 1.00 89.44 184 CYS A N 1
ATOM 1390 C CA . CYS A 1 184 ? -4.313 5.956 1.817 1.00 89.44 184 CYS A CA 1
ATOM 1391 C C . CYS A 1 184 ? -2.837 5.806 1.475 1.00 89.44 184 CYS A C 1
ATOM 1393 O O . CYS A 1 184 ? -1.974 6.376 2.150 1.00 89.44 184 CYS A O 1
ATOM 1395 N N . LEU A 1 185 ? -2.560 5.075 0.405 1.00 87.00 185 LEU A N 1
ATOM 1396 C CA . LEU A 1 185 ? -1.237 5.020 -0.195 1.00 87.00 185 LEU A CA 1
ATOM 1397 C C . LEU A 1 185 ? -1.180 6.118 -1.267 1.00 87.00 185 LEU A C 1
ATOM 1399 O O . LEU A 1 185 ? -1.714 5.928 -2.349 1.00 87.00 185 LEU A O 1
ATOM 1403 N N . GLY A 1 186 ? -0.617 7.281 -0.920 1.00 72.31 186 GLY A N 1
ATOM 1404 C CA . GLY A 1 186 ? -0.474 8.477 -1.756 1.00 72.31 186 GLY A CA 1
ATOM 1405 C C . GLY A 1 186 ? -0.432 9.819 -0.989 1.00 72.31 186 GLY A C 1
ATOM 1406 O O . GLY A 1 186 ? -0.792 9.862 0.188 1.00 72.31 186 GLY A O 1
ATOM 1407 N N . ASP A 1 187 ? -0.015 10.932 -1.627 1.00 57.44 187 ASP A N 1
ATOM 1408 C CA . ASP A 1 187 ? -0.042 12.302 -1.047 1.00 57.44 187 ASP A CA 1
ATOM 1409 C C . ASP A 1 187 ? -1.144 13.211 -1.633 1.00 57.44 187 ASP A C 1
ATOM 1411 O O . ASP A 1 187 ? -1.887 12.802 -2.519 1.00 57.44 187 ASP A O 1
ATOM 1415 N N . GLU A 1 188 ? -1.265 14.446 -1.121 1.00 43.31 188 GLU A N 1
ATOM 1416 C CA . GLU A 1 188 ? -2.300 15.430 -1.503 1.00 43.31 188 GLU A CA 1
ATOM 1417 C C . GLU A 1 188 ? -2.242 15.906 -2.965 1.00 43.31 188 GLU A C 1
ATOM 1419 O O . GLU A 1 188 ? -3.217 16.488 -3.435 1.00 43.31 188 GLU A O 1
ATOM 1424 N N . ASN A 1 189 ? -1.132 15.675 -3.675 1.00 52.28 189 ASN A N 1
ATOM 1425 C CA . ASN A 1 189 ? -0.941 16.142 -5.051 1.00 52.28 189 ASN A CA 1
ATOM 1426 C C . ASN A 1 189 ? -0.851 15.002 -6.071 1.00 52.28 189 ASN A C 1
ATOM 1428 O O . ASN A 1 189 ? -0.988 15.258 -7.265 1.00 52.28 189 ASN A O 1
ATOM 1432 N N . SER A 1 190 ? -0.618 13.767 -5.625 1.00 55.38 190 SER A N 1
ATOM 1433 C CA . SER A 1 190 ? -0.413 12.640 -6.531 1.00 55.38 190 SER A CA 1
ATOM 1434 C C . SER A 1 190 ? -1.086 11.341 -6.113 1.00 55.38 190 SER A C 1
ATOM 1436 O O . SER A 1 190 ? -1.237 10.510 -6.977 1.00 55.38 190 SER A O 1
ATOM 1438 N N . HIS A 1 191 ? -1.556 11.146 -4.876 1.00 62.38 191 HIS A N 1
ATOM 1439 C CA . HIS A 1 191 ? -2.293 9.937 -4.458 1.00 62.38 191 HIS A CA 1
ATOM 1440 C C . HIS A 1 191 ? -1.672 8.565 -4.798 1.00 62.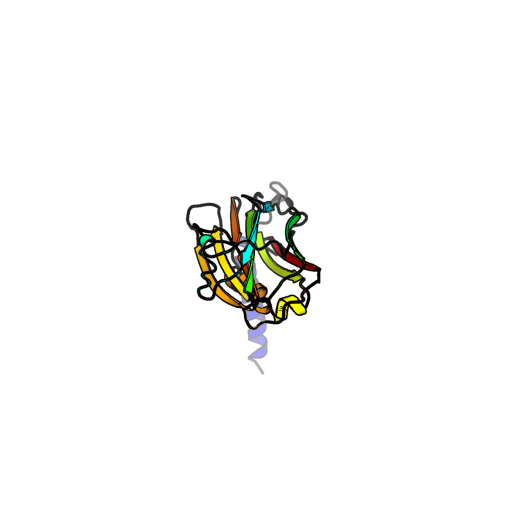38 191 HIS A C 1
ATOM 1442 O O . HIS A 1 191 ? -2.346 7.561 -4.606 1.00 62.38 191 HIS A O 1
ATOM 1448 N N . THR A 1 192 ? -0.387 8.498 -5.154 1.00 75.81 192 THR A N 1
ATOM 1449 C CA . THR A 1 192 ? 0.159 7.285 -5.763 1.00 75.81 192 THR A CA 1
ATOM 1450 C C . THR A 1 192 ? 1.252 6.603 -4.942 1.00 75.81 192 THR A C 1
ATOM 1452 O O . THR A 1 192 ? 2.265 7.206 -4.571 1.00 75.81 192 THR A O 1
ATOM 1455 N N . LEU A 1 193 ? 1.082 5.298 -4.718 1.00 87.31 193 LEU A N 1
ATOM 1456 C CA . LEU A 1 193 ? 2.177 4.359 -4.480 1.00 87.31 193 LEU A CA 1
ATOM 1457 C C . LEU A 1 193 ? 2.892 4.100 -5.809 1.00 87.31 193 LEU A C 1
ATOM 1459 O O . LEU A 1 193 ? 2.344 3.435 -6.684 1.00 87.31 193 LEU A O 1
ATOM 1463 N N . TRP A 1 194 ? 4.120 4.586 -5.949 1.00 87.81 194 TRP A N 1
ATOM 1464 C CA . TRP A 1 194 ? 4.956 4.318 -7.112 1.00 87.81 194 TRP A CA 1
ATOM 1465 C C . TRP A 1 194 ? 5.832 3.102 -6.888 1.00 87.81 194 TRP A C 1
ATOM 1467 O O . TRP A 1 194 ? 6.602 3.033 -5.929 1.00 87.81 194 TRP A O 1
ATOM 1477 N N . ILE A 1 195 ? 5.769 2.176 -7.831 1.00 89.81 195 ILE A N 1
ATOM 1478 C CA . ILE A 1 195 ? 6.672 1.042 -7.941 1.00 89.81 195 ILE A CA 1
ATOM 1479 C C . ILE A 1 195 ? 7.435 1.214 -9.246 1.00 89.81 195 ILE A C 1
ATOM 1481 O O . ILE A 1 195 ? 6.845 1.417 -10.305 1.00 89.81 195 ILE A O 1
ATOM 1485 N N . TYR A 1 196 ? 8.759 1.173 -9.177 1.00 88.81 196 TYR A N 1
ATOM 1486 C CA . TYR A 1 196 ? 9.599 1.435 -10.337 1.00 88.81 196 TYR A CA 1
ATOM 1487 C C . TYR A 1 196 ? 10.821 0.535 -10.382 1.00 88.81 196 TYR A C 1
ATOM 1489 O O . TYR A 1 196 ? 11.345 0.090 -9.361 1.00 88.81 196 TYR A O 1
ATOM 1497 N N . PHE A 1 197 ? 11.297 0.301 -11.596 1.00 88.75 197 PHE A N 1
ATOM 1498 C CA . PHE A 1 197 ? 12.489 -0.473 -11.889 1.00 88.75 197 PHE A CA 1
ATOM 1499 C C . PHE A 1 197 ? 13.620 0.498 -12.222 1.00 88.75 197 PHE A C 1
ATOM 1501 O O . PHE A 1 197 ? 13.537 1.200 -13.231 1.00 88.75 197 PHE A O 1
ATOM 1508 N N . PRO A 1 198 ? 14.690 0.587 -11.413 1.00 86.50 198 PRO A N 1
ATOM 1509 C CA . PRO A 1 198 ? 15.816 1.466 -11.709 1.00 86.50 198 PRO A CA 1
ATOM 1510 C C . PRO A 1 198 ? 16.398 1.232 -13.119 1.00 86.50 198 PRO A C 1
ATOM 1512 O O . PRO A 1 198 ? 16.376 0.095 -13.600 1.00 86.50 198 PRO A O 1
ATOM 1515 N N . PRO A 1 199 ? 16.983 2.246 -13.787 1.00 82.62 199 PRO A N 1
ATOM 1516 C CA . PRO A 1 199 ? 17.549 2.091 -15.136 1.00 82.62 199 PRO A CA 1
ATOM 1517 C C . PRO A 1 199 ? 18.638 1.013 -15.258 1.00 82.62 199 PRO A C 1
ATOM 1519 O O . PRO A 1 199 ? 18.886 0.490 -16.338 1.00 82.62 199 PRO A O 1
ATOM 1522 N N . ASN A 1 200 ? 19.298 0.686 -14.148 1.00 81.62 200 ASN A N 1
ATOM 1523 C CA . ASN A 1 200 ? 20.336 -0.337 -14.037 1.00 81.62 200 ASN A CA 1
ATOM 1524 C C . ASN A 1 200 ? 19.833 -1.658 -13.423 1.00 81.62 200 ASN A C 1
ATOM 1526 O O . ASN A 1 200 ? 20.646 -2.469 -12.979 1.00 81.62 200 ASN A O 1
ATOM 1530 N N . SER A 1 201 ? 18.516 -1.856 -13.344 1.00 85.75 201 SER A N 1
ATOM 1531 C CA . SER A 1 201 ? 17.897 -3.100 -12.876 1.00 85.75 201 SER A CA 1
ATOM 1532 C C . SER A 1 201 ? 17.643 -4.078 -14.028 1.00 85.75 201 SER A C 1
ATOM 1534 O O . SER A 1 201 ? 17.719 -3.714 -15.200 1.00 85.75 201 SER A O 1
ATOM 1536 N N . ASN A 1 202 ? 17.324 -5.327 -13.684 1.00 86.44 202 ASN A N 1
ATOM 1537 C CA . ASN A 1 202 ? 16.958 -6.376 -14.636 1.00 86.44 202 ASN A CA 1
ATOM 1538 C C . ASN A 1 202 ? 15.538 -6.877 -14.328 1.00 86.44 202 ASN A C 1
ATOM 1540 O O . ASN A 1 202 ? 15.395 -7.956 -13.747 1.00 86.44 202 ASN A O 1
ATOM 1544 N N . PRO A 1 203 ? 14.490 -6.097 -14.648 1.00 85.25 203 PRO A N 1
ATOM 1545 C CA . PRO A 1 203 ? 13.127 -6.574 -14.503 1.00 85.25 203 PRO A CA 1
ATOM 1546 C C . PRO A 1 203 ? 12.881 -7.760 -15.443 1.00 85.25 203 PRO A C 1
ATOM 1548 O O . PRO A 1 203 ? 13.551 -7.886 -16.474 1.00 85.25 203 PRO A O 1
ATOM 1551 N N . PRO A 1 204 ? 11.922 -8.628 -15.108 1.00 78.88 204 PRO A N 1
ATOM 1552 C CA . PRO A 1 204 ? 11.559 -9.771 -15.935 1.00 78.88 204 PRO A CA 1
ATOM 1553 C C . PRO A 1 204 ? 10.804 -9.302 -17.191 1.00 78.88 204 PRO A C 1
ATOM 1555 O O . PRO A 1 204 ? 9.578 -9.179 -17.222 1.00 78.88 204 PRO A O 1
ATOM 1558 N N . GLN A 1 205 ? 11.579 -8.990 -18.230 1.00 82.12 205 GLN A N 1
ATOM 1559 C CA . GLN A 1 205 ? 11.089 -8.547 -19.535 1.00 82.12 205 GLN A CA 1
ATOM 1560 C C . GLN A 1 205 ? 10.328 -9.675 -20.240 1.00 82.12 205 GLN A C 1
ATOM 1562 O O . GLN A 1 205 ? 10.745 -10.831 -20.211 1.00 82.12 205 GLN A O 1
ATOM 1567 N N . GLY A 1 206 ? 9.220 -9.337 -20.904 1.00 82.12 206 GLY A N 1
ATOM 1568 C CA . GLY A 1 206 ? 8.359 -10.304 -21.591 1.00 82.12 206 GLY A CA 1
ATOM 1569 C C . GLY A 1 206 ? 7.511 -11.198 -20.677 1.00 82.12 206 GLY A C 1
ATOM 1570 O O . GLY A 1 206 ? 6.783 -12.049 -21.186 1.00 82.12 206 GLY A O 1
ATOM 1571 N N . GLU A 1 207 ? 7.567 -11.012 -19.356 1.00 87.19 207 GLU A N 1
ATOM 1572 C CA . GLU A 1 207 ? 6.778 -11.776 -18.386 1.00 87.19 207 GLU A CA 1
ATOM 1573 C C . GLU A 1 207 ? 5.610 -10.954 -17.825 1.00 87.19 207 GLU A C 1
ATOM 1575 O O . GLU A 1 207 ? 5.621 -9.719 -17.829 1.00 87.19 207 GLU A O 1
ATOM 1580 N N . THR A 1 208 ? 4.593 -11.653 -17.319 1.00 90.62 208 THR A N 1
ATOM 1581 C CA . THR A 1 208 ? 3.525 -11.057 -16.512 1.00 90.62 208 THR A CA 1
ATOM 1582 C C . THR A 1 208 ? 3.869 -11.217 -15.038 1.00 90.62 208 THR A C 1
ATOM 1584 O O . THR A 1 208 ? 3.933 -12.334 -14.525 1.00 90.62 208 THR A O 1
ATOM 1587 N N . LEU A 1 209 ? 4.039 -10.097 -14.344 1.00 90.88 209 LEU A N 1
ATOM 1588 C CA . LEU A 1 209 ? 4.162 -10.045 -12.896 1.00 90.88 209 LEU A CA 1
ATOM 1589 C C . LEU A 1 209 ? 2.802 -9.733 -12.297 1.00 90.88 209 LEU A C 1
ATOM 1591 O O . LEU A 1 209 ? 2.194 -8.707 -12.597 1.00 90.88 209 LEU A O 1
ATOM 1595 N N . LYS A 1 210 ? 2.353 -10.615 -11.413 1.00 93.56 210 LYS A N 1
ATOM 1596 C CA . LYS A 1 210 ? 1.177 -10.402 -10.582 1.00 93.56 210 LYS A CA 1
ATOM 1597 C C . LYS A 1 210 ? 1.610 -10.407 -9.127 1.00 93.56 210 LYS A C 1
ATOM 1599 O O . LYS A 1 210 ? 2.331 -11.314 -8.717 1.00 93.56 210 LYS A O 1
ATOM 1604 N N . PHE A 1 211 ? 1.173 -9.413 -8.368 1.00 93.69 211 PHE A N 1
ATOM 1605 C CA . PHE A 1 211 ? 1.412 -9.355 -6.933 1.00 93.69 211 PHE A CA 1
ATOM 1606 C C . PHE A 1 211 ? 0.213 -8.763 -6.196 1.00 93.69 211 PHE A C 1
ATOM 1608 O O . PHE A 1 211 ? -0.608 -8.055 -6.784 1.00 93.69 211 PHE A O 1
ATOM 1615 N N . ASN A 1 212 ? 0.134 -9.064 -4.905 1.00 94.44 212 ASN A N 1
ATOM 1616 C CA . ASN A 1 212 ? -0.945 -8.646 -4.027 1.00 94.44 212 ASN A CA 1
ATOM 1617 C C . ASN A 1 212 ? -0.379 -7.881 -2.829 1.00 94.44 212 ASN A C 1
ATOM 1619 O O . ASN A 1 212 ? 0.580 -8.335 -2.208 1.00 94.44 212 ASN A O 1
ATOM 1623 N N . ILE A 1 213 ? -1.012 -6.765 -2.471 1.00 92.94 213 ILE A N 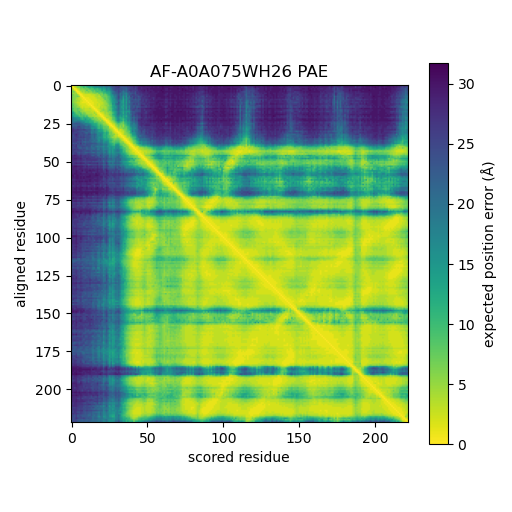1
ATOM 1624 C CA . ILE A 1 213 ? -0.795 -6.058 -1.205 1.00 92.94 213 ILE A CA 1
ATOM 1625 C C . ILE A 1 213 ? -2.059 -6.251 -0.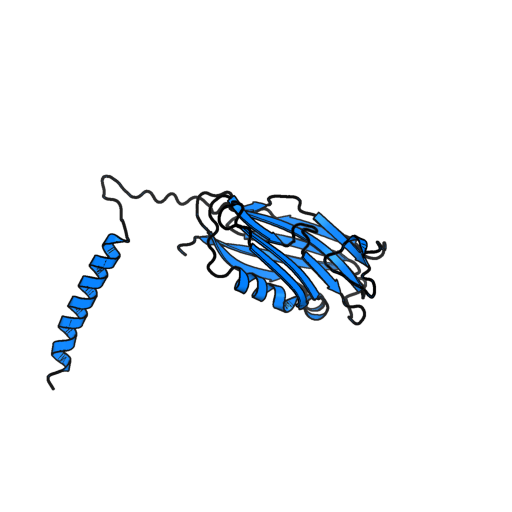375 1.00 92.94 213 ILE A C 1
ATOM 1627 O O . ILE A 1 213 ? -3.124 -5.757 -0.746 1.00 92.94 213 ILE A O 1
ATOM 1631 N N . THR A 1 214 ? -1.960 -6.993 0.725 1.00 93.12 214 THR A N 1
ATOM 1632 C CA . THR A 1 214 ? -3.104 -7.290 1.590 1.00 93.12 214 THR A CA 1
ATOM 1633 C C . THR A 1 214 ? -2.962 -6.598 2.932 1.00 93.12 214 THR A C 1
ATOM 1635 O O . THR A 1 214 ? -2.041 -6.890 3.685 1.00 93.12 214 THR A O 1
ATOM 1638 N N . PHE A 1 215 ? -3.913 -5.730 3.256 1.00 92.69 215 PHE A N 1
ATOM 1639 C CA . PHE A 1 215 ? -4.066 -5.152 4.585 1.00 92.69 215 PHE A CA 1
ATOM 1640 C C . PHE A 1 215 ? -4.964 -6.055 5.417 1.00 92.69 215 PHE A C 1
ATOM 1642 O O . PHE A 1 215 ? -6.078 -6.373 4.996 1.00 92.69 215 PHE A O 1
ATOM 1649 N N . VAL A 1 216 ? -4.491 -6.463 6.593 1.00 92.94 216 VAL A N 1
ATOM 1650 C CA . VAL A 1 216 ? -5.276 -7.259 7.535 1.00 92.94 216 VAL A CA 1
ATOM 1651 C C . VAL A 1 216 ? -5.549 -6.443 8.784 1.00 92.94 216 VAL A C 1
ATOM 1653 O O . VAL A 1 216 ? -4.632 -5.994 9.472 1.00 92.94 216 VAL A O 1
ATOM 1656 N N . PHE A 1 217 ? -6.824 -6.297 9.102 1.00 92.00 217 PHE A N 1
ATOM 1657 C CA . PHE A 1 217 ? -7.309 -5.580 10.266 1.00 92.00 217 PHE A CA 1
ATOM 1658 C C . PHE A 1 217 ? -7.742 -6.556 11.352 1.00 92.00 217 PHE A C 1
ATOM 1660 O O . PHE A 1 217 ? -8.241 -7.646 11.074 1.00 92.00 217 PHE A O 1
ATOM 1667 N N . GLY A 1 218 ? -7.520 -6.156 12.598 1.00 89.44 218 GLY A N 1
ATOM 1668 C CA . GLY A 1 218 ? -8.028 -6.834 13.787 1.00 89.44 218 GLY A CA 1
ATOM 1669 C C . GLY A 1 218 ? -8.818 -5.866 14.656 1.00 89.44 218 GLY A C 1
ATOM 1670 O O . GLY A 1 218 ? -8.680 -4.641 14.527 1.00 89.44 218 GLY A O 1
ATOM 1671 N N . GLN A 1 219 ? -9.632 -6.401 15.564 1.00 83.94 219 GLN A N 1
ATOM 1672 C CA . GLN A 1 219 ? -10.300 -5.556 16.551 1.00 83.94 219 GLN A CA 1
ATOM 1673 C C . GLN A 1 219 ? -9.258 -4.966 17.514 1.00 83.94 219 GLN A C 1
ATOM 1675 O O . GLN A 1 219 ? -8.193 -5.541 17.745 1.00 83.94 219 GLN A O 1
ATOM 1680 N N . PHE A 1 220 ? -9.524 -3.785 18.082 1.00 76.88 220 PHE A N 1
ATOM 1681 C CA . PHE A 1 220 ? -8.541 -3.129 18.958 1.00 76.88 220 PHE A CA 1
ATOM 1682 C C . PHE A 1 220 ? -8.211 -3.942 20.228 1.00 76.88 220 PHE A C 1
ATOM 1684 O O . PHE A 1 220 ? -7.129 -3.781 20.795 1.00 76.88 220 PHE A O 1
ATOM 1691 N N . ASN A 1 221 ? -9.150 -4.783 20.669 1.00 70.75 221 ASN A N 1
ATOM 1692 C CA . ASN A 1 221 ? -9.120 -5.594 21.886 1.00 70.75 221 ASN A CA 1
ATOM 1693 C C . ASN A 1 221 ? -8.608 -7.034 21.680 1.00 70.75 221 ASN A C 1
ATOM 1695 O O . ASN A 1 221 ? -8.547 -7.775 22.661 1.00 70.75 221 ASN A O 1
ATOM 1699 N N . GLU A 1 222 ? -8.252 -7.417 20.451 1.00 56.56 222 GLU A N 1
ATOM 1700 C CA . GLU A 1 222 ? -7.552 -8.673 20.120 1.00 56.56 222 GLU A CA 1
ATOM 1701 C C . GLU A 1 222 ? -6.033 -8.506 20.197 1.00 56.56 222 GLU A C 1
ATOM 1703 O O . GLU A 1 222 ? -5.344 -9.420 20.694 1.00 56.56 222 GLU A O 1
#

Solvent-accessible surface area (backbone atoms only — not comparable to full-atom values): 11980 Å² total; per-residue (Å²): 144,66,72,77,70,60,50,55,62,52,52,55,51,51,53,52,56,52,48,56,63,49,48,78,73,53,81,71,44,46,98,91,52,61,65,78,76,80,84,68,78,66,39,46,36,75,53,76,73,74,51,66,49,71,24,35,49,47,101,78,67,45,87,83,39,75,87,62,42,48,79,60,95,73,48,50,81,49,65,50,68,52,73,46,58,91,30,33,39,36,40,38,40,38,40,30,30,44,44,55,19,32,32,35,31,41,26,42,27,40,26,29,73,20,89,65,46,25,21,65,69,48,58,48,72,53,59,52,66,64,50,42,76,30,30,29,30,28,36,20,41,30,36,20,46,52,52,51,94,68,63,48,79,46,73,51,79,75,40,49,42,66,52,48,46,61,52,54,46,64,73,43,56,88,45,60,28,29,45,51,4,33,46,26,37,12,47,98,87,62,34,32,30,30,42,30,25,49,71,89,37,75,45,62,60,82,37,75,50,62,34,34,46,31,45,32,48,38,56,70,89,113

Radius of gyration: 23.75 Å; Cα contacts (8 Å, |Δi|>4): 490; chains: 1; bounding box: 51×37×84 Å

pLDDT: mean 78.07, std 15.11, range [43.31, 95.31]

Mean predicted aligned error: 11.53 Å

Foldseek 3Di:
DPPVVVVVVVVVVVVVVVVVVVVVVDDQDDPVGGPPPPPDAFDKWWDDDWDKDKFFADPPDDVLDPVNGDDDPQKDKDWDWDTDDRQKIKIKIKMFFADARIKMWTFTKMFRQDQFKKAFDFKDKFWDPLQQVFKWKWWKKWWDQELDPPIDIDTDDTHRSVCVRVVVCVVRPLRIHGRNIMIITHDPRHSTIMMHGHNPGDHPGRGMIMMMIMTGMDGSVD

Secondary structure (DSSP, 8-state):
--HHHHHHHHHHHHHHHHHHHHHTTS---BTTB------PPP-EEE-S--EEEEEEPPTT--TT-GGGPBP-TT-EEEEEEEEEETTEEEEEEEEES--TTEEEEEEEEEEE-SSS-EEEEEEEEE--HHHHHH-EEEEEEEEESSSSS--EEEEEEEEETTTHHHHHHHHHTT-EE-TT-EEEES-TTT--EEEE--TT----TT-EEEEEEEEEEEETT-

Organism: NCBI:txid1344584

Sequence (222 aa):
MTAKYILIPVLLLALSVTYVGFSDTLFIGTANVPNTVTTTDMEWSTYGPTSCYDGMVTAVFNPFDPSSLADDNYATLSCSVDDVRDGKTTITVTVTNAYPAYAFGVDTCIQNTGNLPSKLRDVVIDAPDSLKNSAKVAYALKYSLNGQNNVVYKSNKDLSFADFESEIETELAGKVFTNGGYICLGDENSHTLWIYFPPNSNPPQGETLKFNITFVFGQFNE

Nearest PDB structures (foldseek):
  7uft-assembly1_A  TM=3.419E-01  e=2.957E+00  Bifidobacterium longum
  7ufr-assembly1_D  TM=3.547E-01  e=3.482E+00  Bifidobacterium longum
  1gyu-assembly1_A  TM=2.932E-01  e=2.020E+00  Mus musculus
  7ufs-assembly1_D  TM=3.211E-01  e=6.003E+00  Bifidobacterium longum